Protein AF-A0A7R8VWZ3-F1 (afdb_monomer_lite)

Organism: Timema douglasi (NCBI:txid61478)

Sequence (283 aa):
MNSDDVIYSEVDISKRVPGRPTSTPFAMENLVPLCPNGKTTSCPKLDNIKSIPYLIPKDPKPFYNNLFDDQKIIDDVDGYDGALQLSIFLQKSTGNFEIMLDGISLVLMGRIVLSENTKTEFNKSVAVSYENTHDLTSNEVYNEMENRGYQYQDHFRGILNAQVGDQGCISTIKWRNNWCSFIDSLIQVVLLIEGESSQDIYLPVEIQQVVIHPSLHAEPQDYKVVYQKVTGIIRGGGVEMLGLKTSHVDIFKNNEACVKLESFKFVSHSNPRLQVKIRLKFS

Structure (mmCIF, N/CA/C/O backbone):
data_AF-A0A7R8VWZ3-F1
#
_entry.id   AF-A0A7R8VWZ3-F1
#
loop_
_atom_site.group_PDB
_atom_site.id
_atom_site.type_symbol
_atom_site.label_atom_id
_atom_site.label_alt_id
_atom_site.label_comp_id
_atom_site.label_asym_id
_atom_site.label_entity_id
_atom_site.label_seq_id
_atom_site.pdbx_PDB_ins_code
_atom_site.Cartn_x
_atom_site.Cartn_y
_atom_site.Cartn_z
_atom_site.occupancy
_atom_site.B_iso_or_equiv
_atom_site.auth_seq_id
_atom_site.auth_comp_id
_atom_site.auth_asym_id
_atom_site.auth_atom_id
_atom_site.pdbx_PDB_model_num
ATOM 1 N N . MET A 1 1 ? 14.066 -59.733 8.080 1.00 40.91 1 MET A N 1
ATOM 2 C CA . MET A 1 1 ? 14.135 -58.670 7.058 1.00 40.91 1 MET A CA 1
ATOM 3 C C . MET A 1 1 ? 12.898 -58.842 6.199 1.00 40.91 1 MET A C 1
ATOM 5 O O . MET A 1 1 ? 12.908 -59.688 5.318 1.00 40.91 1 MET A O 1
ATOM 9 N N . ASN A 1 2 ? 11.808 -58.171 6.580 1.00 36.06 2 ASN A N 1
ATOM 10 C CA . ASN A 1 2 ? 10.537 -58.192 5.856 1.00 36.06 2 ASN A CA 1
ATOM 11 C C . ASN A 1 2 ? 10.588 -57.109 4.781 1.00 36.06 2 ASN A C 1
ATOM 13 O O . ASN A 1 2 ? 10.825 -55.946 5.102 1.00 36.06 2 ASN A O 1
ATOM 17 N N . SER A 1 3 ? 10.419 -57.515 3.529 1.00 41.72 3 SER A N 1
ATOM 18 C CA . SER A 1 3 ? 10.141 -56.643 2.395 1.00 41.72 3 SER A CA 1
ATOM 19 C C . SER A 1 3 ? 8.625 -56.509 2.279 1.00 41.72 3 SER A C 1
ATOM 21 O O . SER A 1 3 ? 7.956 -57.466 1.893 1.00 41.72 3 SER A O 1
ATOM 23 N N . ASP A 1 4 ? 8.091 -55.357 2.675 1.00 41.91 4 ASP A N 1
ATOM 24 C CA . ASP A 1 4 ? 6.678 -55.033 2.498 1.00 41.91 4 ASP A CA 1
ATOM 25 C C . ASP A 1 4 ? 6.428 -54.679 1.023 1.00 41.91 4 ASP A C 1
ATOM 27 O O . ASP A 1 4 ? 6.834 -53.617 0.546 1.00 41.91 4 ASP A O 1
ATOM 31 N N . ASP A 1 5 ? 5.776 -55.590 0.297 1.00 41.69 5 ASP A N 1
ATOM 32 C CA . ASP A 1 5 ? 5.247 -55.346 -1.045 1.00 41.69 5 ASP A CA 1
ATOM 33 C C . ASP A 1 5 ? 4.045 -54.393 -0.949 1.00 41.69 5 ASP A C 1
ATOM 35 O O . ASP A 1 5 ? 2.952 -54.761 -0.511 1.00 41.69 5 ASP A O 1
ATOM 39 N N . VAL A 1 6 ? 4.245 -53.138 -1.354 1.00 41.06 6 VAL A N 1
ATOM 40 C CA . VAL A 1 6 ? 3.171 -52.144 -1.458 1.00 41.06 6 VAL A CA 1
ATOM 41 C C . VAL A 1 6 ? 2.404 -52.378 -2.761 1.00 41.06 6 VAL A C 1
ATOM 43 O O . VAL A 1 6 ? 2.921 -52.162 -3.856 1.00 41.06 6 VAL A O 1
ATOM 46 N N . ILE A 1 7 ? 1.150 -52.817 -2.639 1.00 39.38 7 ILE A N 1
ATOM 47 C CA . ILE A 1 7 ? 0.199 -52.941 -3.749 1.00 39.38 7 ILE A CA 1
ATOM 48 C C . ILE A 1 7 ? -0.290 -51.536 -4.121 1.00 39.38 7 ILE A C 1
ATOM 50 O O . ILE A 1 7 ? -0.956 -50.878 -3.322 1.00 39.38 7 ILE A O 1
ATOM 54 N N . TYR A 1 8 ? 0.007 -51.084 -5.338 1.00 35.50 8 TYR A N 1
ATOM 55 C CA . TYR A 1 8 ? -0.588 -49.872 -5.903 1.00 35.50 8 TYR A CA 1
ATOM 56 C C . TYR A 1 8 ? -1.893 -50.215 -6.629 1.00 35.50 8 TYR A C 1
ATOM 58 O O . TYR A 1 8 ? -1.940 -51.160 -7.416 1.00 35.50 8 TYR A O 1
ATOM 66 N N . SER A 1 9 ? -2.948 -49.433 -6.391 1.00 37.16 9 SER A N 1
ATOM 67 C CA . SER A 1 9 ? -4.144 -49.417 -7.235 1.00 37.16 9 SER A CA 1
ATOM 68 C C . SER A 1 9 ? -4.018 -48.300 -8.269 1.00 37.16 9 SER A C 1
ATOM 70 O O . SER A 1 9 ? -3.987 -47.116 -7.936 1.00 37.16 9 SER A O 1
ATOM 72 N N . GLU A 1 10 ? -3.939 -48.679 -9.541 1.00 39.16 10 GLU A N 1
ATOM 73 C CA . GLU A 1 10 ? -4.022 -47.746 -10.663 1.00 39.16 10 GLU A CA 1
ATOM 74 C C . GLU A 1 10 ? -5.462 -47.224 -10.764 1.00 39.16 10 GLU A C 1
ATOM 76 O O . GLU A 1 10 ? -6.406 -47.993 -10.959 1.00 39.16 10 GLU A O 1
ATOM 81 N N . VAL A 1 11 ? -5.651 -45.916 -10.575 1.00 35.94 11 VAL A N 1
ATOM 82 C CA . VAL A 1 11 ? -6.950 -45.259 -10.761 1.00 35.94 11 VAL A CA 1
ATOM 83 C C . VAL A 1 11 ? -6.948 -44.594 -12.127 1.00 35.94 11 VAL A C 1
ATOM 85 O O . VAL A 1 11 ? -6.319 -43.557 -12.327 1.00 35.94 11 VAL A O 1
ATOM 88 N N . ASP A 1 12 ? -7.670 -45.200 -13.063 1.00 37.69 12 ASP A N 1
ATOM 89 C CA . ASP A 1 12 ? -7.852 -44.679 -14.413 1.00 37.69 12 ASP A CA 1
ATOM 90 C C . ASP A 1 12 ? -8.885 -43.536 -14.393 1.00 37.69 12 ASP A C 1
ATOM 92 O O . ASP A 1 12 ? -10.099 -43.748 -14.295 1.00 37.69 12 ASP A O 1
ATOM 96 N N . ILE A 1 13 ? -8.406 -42.289 -14.408 1.00 38.66 13 ILE A N 1
ATOM 97 C CA . ILE A 1 13 ? -9.263 -41.098 -14.411 1.00 38.66 13 ILE A CA 1
ATOM 98 C C . ILE A 1 13 ? -9.620 -40.762 -15.860 1.00 38.66 13 ILE A C 1
ATOM 100 O O . ILE A 1 13 ? -9.052 -39.865 -16.484 1.00 38.66 13 ILE A O 1
ATOM 104 N N . SER A 1 14 ? -10.606 -41.470 -16.402 1.00 47.56 14 SER A N 1
ATOM 105 C CA . SER A 1 14 ? -11.256 -41.050 -17.644 1.00 47.56 14 SER A CA 1
ATOM 106 C C . SER A 1 14 ? -12.209 -39.867 -17.401 1.00 47.56 14 SER A C 1
ATOM 108 O O . SER A 1 14 ? -12.781 -39.690 -16.320 1.00 47.56 14 SER A O 1
ATOM 110 N N . LYS A 1 15 ? -12.360 -39.007 -18.422 1.00 40.09 15 LYS A N 1
ATOM 111 C CA . LYS A 1 15 ? -13.219 -37.810 -18.392 1.00 40.09 15 LYS A CA 1
ATOM 112 C C . LYS A 1 15 ? -14.649 -38.179 -17.979 1.00 40.09 15 LYS A C 1
ATOM 114 O O . LYS A 1 15 ? -15.307 -38.976 -18.645 1.00 40.09 15 LYS A O 1
ATOM 119 N N . ARG A 1 16 ? -15.144 -37.547 -16.908 1.00 39.75 16 ARG A N 1
ATOM 120 C CA . ARG A 1 16 ? -16.527 -37.695 -16.436 1.00 39.75 16 ARG A CA 1
ATOM 121 C C . ARG A 1 16 ? -17.515 -37.318 -17.543 1.00 39.75 16 ARG A C 1
ATOM 123 O O . ARG A 1 16 ? -17.580 -36.167 -17.966 1.00 39.75 16 ARG A O 1
ATOM 130 N N . VAL A 1 17 ? -18.317 -38.293 -17.953 1.00 49.25 17 VAL A N 1
ATOM 131 C CA . VAL A 1 17 ? -19.596 -38.078 -18.637 1.00 49.25 17 VAL A CA 1
ATOM 132 C C . VAL A 1 17 ? -20.556 -37.424 -17.629 1.00 49.25 17 VAL A C 1
ATOM 134 O O . VAL A 1 17 ? -20.553 -37.831 -16.462 1.00 49.25 17 VAL A O 1
ATOM 137 N N . PRO A 1 18 ? -21.358 -36.412 -18.013 1.00 39.72 18 PRO A N 1
ATOM 138 C CA . PRO A 1 18 ? -22.278 -35.750 -17.092 1.00 39.72 18 PRO A CA 1
ATOM 139 C C . PRO A 1 18 ? -23.304 -36.753 -16.546 1.00 39.72 18 PRO A C 1
ATOM 141 O O . PRO A 1 18 ? -24.140 -37.286 -17.275 1.00 39.72 18 PRO A O 1
ATOM 144 N N . GLY A 1 19 ? -23.202 -37.033 -15.247 1.00 39.41 19 GLY A N 1
ATOM 145 C CA . GLY A 1 19 ? -24.120 -37.898 -14.519 1.00 39.41 19 GLY A CA 1
ATOM 146 C C . GLY A 1 19 ? -25.461 -37.214 -14.262 1.00 39.41 19 GLY A C 1
ATOM 147 O O . GLY A 1 19 ? -25.532 -36.025 -13.959 1.00 39.41 19 GLY A O 1
ATOM 148 N N . ARG A 1 20 ? -26.532 -37.999 -14.380 1.00 42.41 20 ARG A N 1
ATOM 149 C CA . ARG A 1 20 ? -27.922 -37.636 -14.076 1.00 42.41 20 ARG A CA 1
ATOM 150 C C . ARG A 1 20 ? -28.044 -37.137 -12.623 1.00 42.41 20 ARG A C 1
ATOM 152 O O . ARG A 1 20 ? -27.477 -37.780 -11.741 1.00 42.41 20 ARG A O 1
ATOM 159 N N . PRO A 1 21 ? -28.794 -36.057 -12.336 1.00 42.09 21 PRO A N 1
ATOM 160 C CA . PRO A 1 21 ? -28.915 -35.546 -10.975 1.00 42.09 21 PRO A CA 1
ATOM 161 C C . PRO A 1 21 ? -29.692 -36.542 -10.104 1.00 42.09 21 PRO A C 1
ATOM 163 O O . PRO A 1 21 ? -30.881 -36.778 -10.319 1.00 42.09 21 PRO A O 1
ATOM 166 N N . THR A 1 22 ? -29.020 -37.146 -9.124 1.00 41.78 22 THR A N 1
ATOM 167 C CA . THR A 1 22 ? -29.649 -37.945 -8.066 1.00 41.78 22 THR A CA 1
ATOM 168 C C . THR A 1 22 ? -30.020 -37.041 -6.895 1.00 41.78 22 THR A C 1
ATOM 170 O O . THR A 1 22 ? -29.155 -36.469 -6.236 1.00 41.78 22 THR A O 1
ATOM 173 N N . SER A 1 23 ? -31.321 -36.916 -6.634 1.00 48.09 23 SER A N 1
ATOM 174 C CA . SER A 1 23 ? -31.918 -36.138 -5.547 1.00 48.09 23 SER A CA 1
ATOM 175 C C . SER A 1 23 ? -31.879 -36.886 -4.208 1.00 48.09 23 SER A C 1
ATOM 177 O O . SER A 1 23 ? -32.921 -37.211 -3.639 1.00 48.09 23 SER A O 1
ATOM 179 N N . THR A 1 24 ? -30.690 -37.189 -3.699 1.00 45.56 24 THR A N 1
ATOM 180 C CA . THR A 1 24 ? -30.532 -37.686 -2.324 1.00 45.56 24 THR A CA 1
ATOM 181 C C . THR A 1 24 ? -29.927 -36.583 -1.459 1.00 45.56 24 THR A C 1
ATOM 183 O O . THR A 1 24 ? -28.815 -36.144 -1.763 1.00 45.56 24 THR A O 1
ATOM 186 N N . PRO A 1 25 ? -30.628 -36.106 -0.411 1.00 45.16 25 PRO A N 1
ATOM 187 C CA . PRO A 1 25 ? -30.093 -35.111 0.509 1.00 45.16 25 PRO A CA 1
ATOM 188 C C . PRO A 1 25 ? -28.800 -35.624 1.139 1.00 45.16 25 PRO A C 1
ATOM 190 O O . PRO A 1 25 ? -28.742 -36.753 1.626 1.00 45.16 25 PRO A O 1
ATOM 193 N N . PHE A 1 26 ? -27.762 -34.795 1.121 1.00 44.47 26 PHE A N 1
ATOM 194 C CA . PHE A 1 26 ? -26.504 -35.081 1.796 1.00 44.47 26 PHE A CA 1
ATOM 195 C C . PHE A 1 26 ? -26.767 -35.128 3.308 1.00 44.47 26 PHE A C 1
ATOM 197 O O . PHE A 1 26 ? -27.100 -34.109 3.917 1.00 44.47 26 PHE A O 1
ATOM 204 N N . ALA A 1 27 ? -26.687 -36.316 3.905 1.00 47.00 27 ALA A N 1
ATOM 205 C CA . ALA A 1 27 ? -26.934 -36.506 5.327 1.00 47.00 27 ALA A CA 1
ATOM 206 C C . ALA A 1 27 ? -25.765 -35.903 6.128 1.00 47.00 27 ALA A C 1
ATOM 208 O O . ALA A 1 27 ? -24.665 -36.455 6.183 1.00 47.00 27 ALA A O 1
ATOM 209 N N . MET A 1 28 ? -26.011 -34.734 6.724 1.00 46.25 28 MET A N 1
ATOM 210 C CA . MET A 1 28 ? -25.056 -33.931 7.508 1.00 46.25 28 MET A CA 1
ATOM 211 C C . MET A 1 28 ? -24.527 -34.664 8.759 1.00 46.25 28 MET A C 1
ATOM 213 O O . MET A 1 28 ? -23.531 -34.267 9.353 1.00 46.25 28 MET A O 1
ATOM 217 N N . GLU A 1 29 ? -25.181 -35.763 9.126 1.00 50.69 29 GLU A N 1
ATOM 218 C CA . GLU A 1 29 ? -24.950 -36.604 10.306 1.00 50.69 29 GLU A CA 1
ATOM 219 C C . GLU A 1 29 ? -23.658 -37.441 10.227 1.00 50.69 29 GLU A C 1
ATOM 221 O O . GLU A 1 29 ? -23.220 -37.983 11.236 1.00 50.69 29 GLU A O 1
ATOM 226 N N . ASN A 1 30 ? -22.992 -37.475 9.065 1.00 47.34 30 ASN A N 1
ATOM 227 C CA . ASN A 1 30 ? -21.694 -38.139 8.880 1.00 47.34 30 ASN A CA 1
ATOM 228 C C . ASN A 1 30 ? -20.483 -37.189 8.949 1.00 47.34 30 ASN A C 1
ATOM 230 O O . ASN A 1 30 ? -19.348 -37.626 8.754 1.00 47.34 30 ASN A O 1
ATOM 234 N N . LEU A 1 31 ? -20.691 -35.891 9.201 1.00 45.12 31 LEU A N 1
ATOM 235 C CA . LEU A 1 31 ? -19.594 -34.936 9.352 1.00 45.12 31 LEU A CA 1
ATOM 236 C C . LEU A 1 31 ? -19.146 -34.883 10.814 1.00 45.12 31 LEU A C 1
ATOM 238 O O . LEU A 1 31 ? -19.816 -34.308 11.669 1.00 45.12 31 LEU A O 1
ATOM 242 N N . VAL A 1 32 ? -17.979 -35.463 11.096 1.00 47.81 32 VAL A N 1
ATOM 243 C CA . VAL A 1 32 ? -17.302 -35.294 12.386 1.00 47.81 32 VAL A CA 1
ATOM 244 C C . VAL A 1 32 ? -16.807 -33.840 12.489 1.00 47.81 32 VAL A C 1
ATOM 246 O O . VAL A 1 32 ? -16.065 -33.395 11.610 1.00 47.81 32 VAL A O 1
ATOM 249 N N . PRO A 1 33 ? -17.178 -33.075 13.533 1.00 48.97 33 PRO A N 1
ATOM 250 C CA . PRO A 1 33 ? -16.656 -31.728 13.743 1.00 48.97 33 PRO A CA 1
ATOM 251 C C . PRO A 1 33 ? -15.136 -31.760 13.946 1.00 48.97 33 PRO A C 1
ATOM 253 O O . PRO A 1 33 ? -14.636 -32.510 14.782 1.00 48.97 33 PRO A O 1
ATOM 256 N N . LEU A 1 34 ? -14.399 -30.894 13.243 1.00 45.19 34 LEU A N 1
ATOM 257 C CA . LEU A 1 34 ? -12.932 -30.791 13.342 1.00 45.19 34 LEU A CA 1
ATOM 258 C C . LEU A 1 34 ? -12.423 -30.346 14.732 1.00 45.19 34 LEU A C 1
ATOM 260 O O . LEU A 1 34 ? -11.225 -30.416 14.993 1.00 45.19 34 LEU A O 1
ATOM 264 N N . CYS A 1 35 ? -13.309 -29.922 15.639 1.00 48.06 35 CYS A N 1
ATOM 265 C CA . CYS A 1 35 ? -12.947 -29.416 16.963 1.00 48.06 35 CYS A CA 1
ATOM 266 C C . CYS A 1 35 ? -13.884 -29.981 18.050 1.00 48.06 35 CYS A C 1
ATOM 268 O O . CYS A 1 35 ? -14.950 -29.407 18.274 1.00 48.06 35 CYS A O 1
ATOM 270 N N . PRO A 1 36 ? -13.498 -31.048 18.776 1.00 43.00 36 PRO A N 1
ATOM 271 C CA . PRO A 1 36 ? -14.361 -31.663 19.792 1.00 43.00 36 PRO A CA 1
ATOM 272 C C . PRO A 1 36 ? -14.629 -30.772 21.019 1.00 43.00 36 PRO A C 1
ATOM 274 O O . PRO A 1 36 ? -15.658 -30.928 21.665 1.00 43.00 36 PRO A O 1
ATOM 277 N N . ASN A 1 37 ? -13.732 -29.824 21.333 1.00 51.69 37 ASN A N 1
ATOM 278 C CA . ASN A 1 37 ? -13.738 -29.065 22.599 1.00 51.69 37 ASN A CA 1
ATOM 279 C C . ASN A 1 37 ? -13.686 -27.527 22.424 1.00 51.69 37 ASN A C 1
ATOM 281 O O . ASN A 1 37 ? -13.157 -26.813 23.278 1.00 51.69 37 ASN A O 1
ATOM 285 N N . GLY A 1 38 ? -14.197 -26.985 21.316 1.00 46.16 38 GLY A N 1
ATOM 286 C CA . GLY A 1 38 ? -14.239 -25.533 21.097 1.00 46.16 38 GLY A CA 1
ATOM 287 C C . GLY A 1 38 ? -15.292 -24.843 21.973 1.00 46.16 38 GLY A C 1
ATOM 288 O O . GLY A 1 38 ? -16.444 -25.267 22.003 1.00 46.16 38 GLY A O 1
ATOM 289 N N . LYS A 1 39 ? -14.918 -23.763 22.677 1.00 48.78 39 LYS A N 1
ATOM 290 C CA . LYS A 1 39 ? -15.874 -22.896 23.392 1.00 48.78 39 LYS A CA 1
ATOM 291 C C . LYS A 1 39 ? -16.970 -22.431 22.425 1.00 48.78 39 LYS A C 1
ATOM 293 O O . LYS A 1 39 ? -16.659 -22.013 21.313 1.00 48.78 39 LYS A O 1
ATOM 298 N N . THR A 1 40 ? -18.226 -22.456 22.866 1.00 46.28 40 THR A N 1
ATOM 299 C CA . THR A 1 40 ? -19.376 -21.937 22.113 1.00 46.28 40 THR A CA 1
ATOM 300 C C . THR A 1 40 ? -19.143 -20.476 21.737 1.00 46.28 40 THR A C 1
ATOM 302 O O . THR A 1 40 ? -19.162 -19.595 22.597 1.00 46.28 40 THR A O 1
ATOM 305 N N . THR A 1 41 ? -18.902 -20.219 20.455 1.00 50.22 41 THR A N 1
ATOM 306 C CA . THR A 1 41 ? -18.867 -18.873 19.882 1.00 50.22 41 THR A CA 1
ATOM 307 C C . THR A 1 41 ? -20.283 -18.309 19.857 1.00 50.22 41 THR A C 1
ATOM 309 O O . THR A 1 41 ? -21.215 -19.007 19.455 1.00 50.22 41 THR A O 1
ATOM 312 N N . SER A 1 42 ? -20.461 -17.061 20.293 1.00 49.19 42 SER A N 1
ATOM 313 C CA . SER A 1 42 ? -21.750 -16.372 20.225 1.00 49.19 42 SER A CA 1
ATOM 314 C C . SER A 1 42 ? -22.229 -16.244 18.776 1.00 49.19 42 SER A C 1
ATOM 316 O O . SER A 1 42 ? -21.437 -16.031 17.857 1.00 49.19 42 SER A O 1
ATOM 318 N N . CYS A 1 43 ? -23.539 -16.381 18.567 1.00 53.06 43 CYS A N 1
ATOM 319 C CA . CYS A 1 43 ? -24.133 -16.238 17.244 1.00 53.06 43 CYS A CA 1
ATOM 320 C C . CYS A 1 43 ? -23.952 -14.800 16.715 1.00 53.06 43 CYS A C 1
ATOM 322 O O . CYS A 1 43 ? -24.130 -13.842 17.478 1.00 53.06 43 CYS A O 1
ATOM 324 N N . PRO A 1 44 ? -23.659 -14.619 15.417 1.00 48.03 44 PRO A N 1
ATOM 325 C CA . PRO A 1 44 ? -23.622 -13.298 14.801 1.00 48.03 44 PRO A CA 1
ATOM 326 C C . PRO A 1 44 ? -25.019 -12.665 14.820 1.00 48.03 44 PRO A C 1
ATOM 328 O O . PRO A 1 44 ? -25.989 -13.292 14.404 1.00 48.03 44 PRO A O 1
ATOM 331 N N . LYS A 1 45 ? -25.123 -11.405 15.257 1.00 59.97 45 LYS A N 1
ATOM 332 C CA . LYS A 1 45 ? -26.386 -10.640 15.368 1.00 59.97 45 LYS A CA 1
ATOM 333 C C . LYS A 1 45 ? -26.870 -10.017 14.044 1.00 59.97 45 LYS A C 1
ATOM 335 O O . LYS A 1 45 ? -27.619 -9.045 14.065 1.00 59.97 45 LYS A O 1
ATOM 340 N N . LEU A 1 46 ? -26.388 -10.489 12.896 1.00 55.19 46 LEU A N 1
ATOM 341 C CA . LEU A 1 46 ? -26.618 -9.840 11.601 1.00 55.19 46 LEU A CA 1
ATOM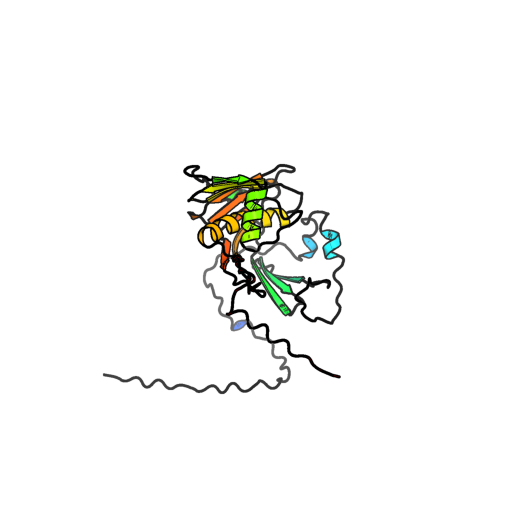 342 C C . LEU A 1 46 ? -27.380 -10.765 10.656 1.00 55.19 46 LEU A C 1
ATOM 344 O O . LEU A 1 46 ? -26.844 -11.762 10.182 1.00 55.19 46 LEU A O 1
ATOM 348 N N . ASP A 1 47 ? -28.615 -10.390 10.327 1.00 58.22 47 ASP A N 1
ATOM 349 C CA . ASP A 1 47 ? -29.491 -11.190 9.468 1.00 58.22 47 ASP A CA 1
ATOM 350 C C . ASP A 1 47 ? -29.193 -11.011 7.971 1.00 58.22 47 ASP A C 1
ATOM 352 O O . ASP A 1 47 ? -29.504 -11.900 7.179 1.00 58.22 47 ASP A O 1
ATOM 356 N N . ASN A 1 48 ? -28.545 -9.917 7.532 1.00 53.91 48 ASN A N 1
ATOM 357 C CA . ASN A 1 48 ? -28.222 -9.651 6.117 1.00 53.91 48 ASN A CA 1
ATOM 358 C C . ASN A 1 48 ? -27.055 -8.650 5.948 1.00 53.91 48 ASN A C 1
ATOM 360 O O . ASN A 1 48 ? -26.965 -7.686 6.689 1.00 53.91 48 ASN A O 1
ATOM 364 N N . ILE A 1 49 ? -26.198 -8.796 4.929 1.00 54.47 49 ILE A N 1
ATOM 365 C CA . ILE A 1 49 ? -25.221 -7.747 4.553 1.00 54.47 49 ILE A CA 1
ATOM 366 C C . ILE A 1 49 ? -25.932 -6.432 4.198 1.00 54.47 49 ILE A C 1
ATOM 368 O O . ILE A 1 49 ? -25.440 -5.352 4.513 1.00 54.47 49 ILE A O 1
ATOM 372 N N . LYS A 1 50 ? -27.146 -6.508 3.634 1.00 56.28 50 LYS A N 1
ATOM 373 C CA . LYS A 1 50 ? -28.004 -5.342 3.366 1.00 56.28 50 LYS A CA 1
ATOM 374 C C . LYS A 1 50 ? -28.476 -4.610 4.625 1.00 56.28 50 LYS A C 1
ATOM 376 O O . LYS A 1 50 ? -29.058 -3.540 4.486 1.00 56.28 50 LYS A O 1
ATOM 381 N N . SER A 1 51 ? -28.240 -5.139 5.829 1.00 57.84 51 SER A N 1
ATOM 382 C CA . SER A 1 51 ? -28.467 -4.396 7.070 1.00 57.84 51 SER A CA 1
ATOM 383 C C . SER A 1 51 ? -27.243 -3.600 7.518 1.00 57.84 51 SER A C 1
ATOM 385 O O . SER A 1 51 ? -27.401 -2.776 8.392 1.00 57.84 51 SER A O 1
ATOM 387 N N . ILE A 1 52 ? -26.065 -3.743 6.898 1.00 60.88 52 ILE A N 1
ATOM 388 C CA . ILE A 1 52 ? -24.847 -2.945 7.159 1.00 60.88 52 ILE A CA 1
ATOM 389 C C . ILE A 1 52 ? -24.671 -1.656 6.297 1.00 60.88 52 ILE A C 1
ATOM 391 O O . ILE A 1 52 ? -23.776 -0.873 6.603 1.00 60.88 52 ILE A O 1
ATOM 395 N N . PRO A 1 53 ? -25.492 -1.290 5.283 1.00 55.62 53 PRO A N 1
ATOM 396 C CA . PRO A 1 53 ? -25.233 -0.126 4.423 1.00 55.62 53 PRO A CA 1
ATOM 397 C C . PRO A 1 53 ? -25.435 1.237 5.107 1.00 55.62 53 PRO A C 1
ATOM 399 O O . PRO A 1 53 ? -25.225 2.274 4.475 1.00 55.62 53 PRO A O 1
ATOM 402 N N . TYR A 1 54 ? -25.842 1.266 6.381 1.00 58.22 54 TYR A N 1
ATOM 403 C CA . TYR A 1 54 ? -25.766 2.464 7.226 1.00 58.22 54 TYR A CA 1
ATOM 404 C C . TYR A 1 54 ? -24.360 2.690 7.814 1.00 58.22 54 TYR A C 1
ATOM 406 O O . TYR A 1 54 ? -24.052 3.809 8.212 1.00 58.22 54 TYR A O 1
ATOM 414 N N . LEU A 1 55 ? -23.524 1.644 7.868 1.00 55.66 55 LEU A N 1
ATOM 415 C CA . LEU A 1 55 ? -22.117 1.688 8.291 1.00 55.66 55 LEU A CA 1
ATOM 416 C C . LEU A 1 55 ? -21.182 2.059 7.136 1.00 55.66 55 LEU A C 1
ATOM 418 O O . LEU A 1 55 ? -20.064 2.510 7.364 1.00 55.66 55 LEU A O 1
ATOM 422 N N . ILE A 1 56 ? -21.648 1.876 5.899 1.00 51.62 56 ILE A N 1
ATOM 423 C CA . ILE A 1 56 ? -20.973 2.361 4.701 1.00 51.62 56 ILE A CA 1
ATOM 424 C C . ILE A 1 56 ? -21.186 3.888 4.640 1.00 51.62 56 ILE A C 1
ATOM 426 O O . ILE A 1 56 ? -22.342 4.329 4.703 1.00 51.62 56 ILE A O 1
ATOM 430 N N . PRO A 1 57 ? -20.117 4.705 4.516 1.00 54.09 57 PRO A N 1
ATOM 431 C CA . PRO A 1 57 ? -20.222 6.149 4.291 1.00 54.09 57 PRO A CA 1
ATOM 432 C C . PRO A 1 57 ? -21.159 6.478 3.115 1.00 54.09 57 PRO A C 1
ATOM 434 O O . PRO A 1 57 ? -21.510 5.608 2.323 1.00 54.09 57 PRO A O 1
ATOM 437 N N . LYS A 1 58 ? -21.633 7.721 2.976 1.00 53.44 58 LYS A N 1
ATOM 438 C CA . LYS A 1 58 ? -22.599 8.054 1.906 1.00 53.44 58 LYS A CA 1
ATOM 439 C C . LYS A 1 58 ? -22.019 7.900 0.487 1.00 53.44 58 LYS A C 1
ATOM 441 O O . LYS A 1 58 ? -22.793 7.664 -0.438 1.00 53.44 58 LYS A O 1
ATOM 446 N N . ASP A 1 59 ? -20.698 7.954 0.340 1.00 55.50 59 ASP A N 1
ATOM 447 C CA . ASP A 1 59 ? -20.025 8.171 -0.945 1.00 55.50 59 ASP A CA 1
ATOM 448 C C . ASP A 1 59 ? -19.880 6.957 -1.886 1.00 55.50 59 ASP A C 1
ATOM 450 O O . ASP A 1 59 ? -19.978 7.169 -3.091 1.00 55.50 59 ASP A O 1
ATOM 454 N N . PRO A 1 60 ? -19.748 5.684 -1.451 1.00 52.25 60 PRO A N 1
ATOM 455 C CA . PRO A 1 60 ? -19.707 4.558 -2.385 1.00 52.25 60 PRO A CA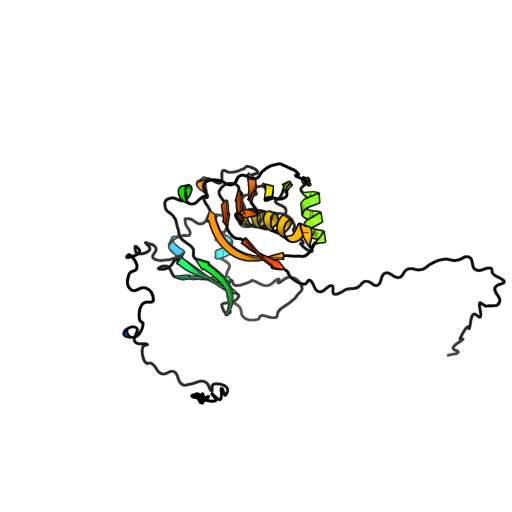 1
ATOM 456 C C . PRO A 1 60 ? -21.099 3.990 -2.716 1.00 52.25 60 PRO A C 1
ATOM 458 O O . PRO A 1 60 ? -21.201 3.018 -3.455 1.00 52.25 60 PRO A O 1
ATOM 461 N N . LYS A 1 61 ? -22.205 4.565 -2.220 1.00 53.34 61 LYS A N 1
ATOM 462 C CA . LYS A 1 61 ? -23.565 4.083 -2.555 1.00 53.34 61 LYS A CA 1
ATOM 463 C C . LYS A 1 61 ? -23.894 4.083 -4.062 1.00 53.34 61 LYS A C 1
ATOM 465 O O . LYS A 1 61 ? -24.558 3.143 -4.489 1.00 53.34 61 LYS A O 1
ATOM 470 N N . PRO A 1 62 ? -23.435 5.052 -4.880 1.00 53.69 62 PRO A N 1
ATOM 471 C CA . PRO A 1 62 ? -23.642 5.027 -6.330 1.00 53.69 62 PRO A CA 1
ATOM 472 C C . PRO A 1 62 ? -22.921 3.866 -7.028 1.00 53.69 62 PRO A C 1
ATOM 474 O O . PRO A 1 62 ? -23.456 3.325 -7.989 1.00 53.69 62 PRO A O 1
ATOM 477 N N . PHE A 1 63 ? -21.754 3.444 -6.521 1.00 53.50 63 PHE A N 1
ATOM 478 C CA . PHE A 1 63 ? -20.992 2.308 -7.057 1.00 53.50 63 PHE A CA 1
ATOM 479 C C . PHE A 1 63 ? -21.803 1.006 -6.980 1.00 53.50 63 PHE A C 1
ATOM 481 O O . PHE A 1 63 ? -21.900 0.271 -7.957 1.00 53.50 63 PHE A O 1
ATOM 488 N N . TYR A 1 64 ? -22.480 0.764 -5.854 1.00 48.62 64 TYR A N 1
ATOM 489 C CA . TYR A 1 64 ? -23.294 -0.442 -5.663 1.00 48.62 64 TYR A CA 1
ATOM 490 C C . TYR A 1 64 ? -24.621 -0.444 -6.440 1.00 48.62 64 TYR A C 1
ATOM 492 O O . TYR A 1 64 ? -25.227 -1.501 -6.595 1.00 48.62 64 TYR A O 1
ATOM 500 N N . ASN A 1 65 ? -25.089 0.712 -6.920 1.00 48.19 65 ASN A N 1
ATOM 501 C CA . ASN A 1 65 ? -26.373 0.829 -7.620 1.00 48.19 65 ASN A CA 1
ATOM 502 C C . ASN A 1 65 ? -26.298 0.487 -9.119 1.00 48.19 65 ASN A C 1
ATOM 504 O O . ASN A 1 65 ? -27.346 0.324 -9.737 1.00 48.19 65 ASN A O 1
ATOM 508 N N . ASN A 1 66 ? -25.094 0.377 -9.694 1.00 44.91 66 ASN A N 1
ATOM 509 C CA . ASN A 1 66 ? -24.881 0.267 -11.144 1.00 44.91 66 ASN A CA 1
ATOM 510 C C . ASN A 1 66 ? -24.390 -1.115 -11.618 1.00 44.91 66 ASN A C 1
ATOM 512 O O . ASN A 1 66 ? -23.927 -1.239 -12.748 1.00 44.91 66 ASN A O 1
ATOM 516 N N . LEU A 1 67 ? -24.479 -2.159 -10.789 1.00 42.69 67 LEU A N 1
ATOM 517 C CA . LEU A 1 67 ? -24.169 -3.526 -11.219 1.00 42.69 67 LEU A CA 1
ATOM 518 C C . LEU A 1 67 ? -25.275 -4.054 -12.151 1.00 42.69 67 LEU A C 1
ATOM 520 O O . LEU A 1 67 ? -26.374 -4.365 -11.690 1.00 42.69 67 LEU A O 1
ATOM 524 N N . PHE A 1 68 ? -24.971 -4.169 -13.445 1.00 46.16 68 PHE A N 1
ATOM 525 C CA . PHE A 1 68 ? -25.788 -4.871 -14.441 1.00 46.16 68 PHE A CA 1
ATOM 526 C C . PHE A 1 68 ? -25.076 -6.138 -14.937 1.00 46.16 68 PHE A C 1
ATOM 528 O O . PHE A 1 68 ? -23.853 -6.226 -14.887 1.00 46.16 68 PHE A O 1
ATOM 535 N N . ASP A 1 69 ? -25.880 -7.103 -15.382 1.00 37.28 69 ASP A N 1
ATOM 536 C CA . ASP A 1 69 ? -25.508 -8.437 -15.865 1.00 37.28 69 ASP A CA 1
ATOM 537 C C . ASP A 1 69 ? -25.522 -8.411 -17.401 1.00 37.28 69 ASP A C 1
ATOM 539 O O . ASP A 1 69 ? -26.588 -8.200 -17.984 1.00 37.28 69 ASP A O 1
ATOM 543 N N . ASP A 1 70 ? -24.375 -8.556 -18.071 1.00 40.72 70 ASP A N 1
ATOM 544 C CA . ASP A 1 70 ? -24.378 -8.863 -19.505 1.00 40.72 70 ASP A CA 1
ATOM 545 C C . ASP A 1 70 ? -23.172 -9.710 -19.933 1.00 40.72 70 ASP A C 1
ATOM 547 O O . ASP A 1 70 ? -22.046 -9.558 -19.460 1.00 40.72 70 ASP A O 1
ATOM 551 N N . GLN A 1 71 ? -23.449 -10.644 -20.841 1.00 47.00 71 GLN A N 1
ATOM 552 C CA . GLN A 1 71 ? -22.595 -11.757 -21.229 1.00 47.00 71 GLN A CA 1
ATOM 553 C C . GLN A 1 71 ? -21.863 -11.459 -22.538 1.00 47.00 71 GLN A C 1
ATOM 555 O O . GLN A 1 71 ? -22.446 -11.580 -23.617 1.00 47.00 71 GLN A O 1
ATOM 560 N N . LYS A 1 72 ? -20.561 -11.163 -22.449 1.00 38.56 72 LYS A N 1
ATOM 561 C CA . LYS A 1 72 ? -19.517 -11.521 -23.435 1.00 38.56 72 LYS A CA 1
ATOM 562 C C . LYS A 1 72 ? -18.168 -10.977 -22.967 1.00 38.56 72 LYS A C 1
ATOM 564 O O . LYS A 1 72 ? -17.976 -9.769 -22.942 1.00 38.56 72 LYS A O 1
ATOM 569 N N . ILE A 1 73 ? -17.238 -11.872 -22.638 1.00 45.78 73 ILE A N 1
ATOM 570 C CA . ILE A 1 73 ? -15.892 -11.524 -22.164 1.00 45.78 73 ILE A CA 1
ATOM 571 C C . ILE A 1 73 ? -14.855 -12.069 -23.150 1.00 45.78 73 ILE A C 1
ATOM 573 O O . ILE A 1 73 ? -14.912 -13.238 -23.536 1.00 45.78 73 ILE A O 1
ATOM 577 N N . ILE A 1 74 ? -13.927 -11.200 -23.547 1.00 40.22 74 ILE A N 1
ATOM 578 C CA . ILE A 1 74 ? -12.650 -11.504 -24.198 1.00 40.22 74 ILE A CA 1
ATOM 579 C C . ILE A 1 74 ? -11.597 -10.716 -23.402 1.00 40.22 74 ILE A C 1
ATOM 581 O O . ILE A 1 74 ? -11.843 -9.555 -23.081 1.00 40.22 74 ILE A O 1
ATOM 585 N N . ASP A 1 75 ? -10.481 -11.362 -23.052 1.00 41.38 75 ASP A N 1
ATOM 586 C CA . ASP A 1 75 ? -9.325 -10.734 -22.392 1.00 41.38 75 ASP A CA 1
ATOM 587 C C . ASP A 1 75 ? -8.692 -9.673 -23.299 1.00 41.38 75 ASP A C 1
ATOM 589 O O . ASP A 1 75 ? -8.500 -9.939 -24.488 1.00 41.38 75 ASP A O 1
ATOM 593 N N . ASP A 1 76 ? -8.289 -8.529 -22.737 1.00 39.66 76 ASP A N 1
ATOM 594 C CA . ASP A 1 76 ? -7.375 -7.626 -23.434 1.00 39.66 76 ASP A CA 1
ATOM 595 C C . ASP A 1 76 ? -6.348 -6.973 -22.500 1.00 39.66 76 ASP A C 1
ATOM 597 O O . ASP A 1 76 ? -6.635 -6.584 -21.366 1.00 39.66 76 ASP A O 1
ATOM 601 N N . VAL A 1 77 ? -5.120 -6.898 -23.012 1.00 45.22 77 VAL A N 1
ATOM 602 C CA . VAL A 1 77 ? -3.902 -6.390 -22.358 1.00 45.22 77 VAL A CA 1
ATOM 603 C C . VAL A 1 77 ? -3.841 -4.853 -22.400 1.00 45.22 77 VAL A C 1
ATOM 605 O O . VAL A 1 77 ? -3.032 -4.246 -21.700 1.00 45.22 77 VAL A O 1
ATOM 608 N N . ASP A 1 78 ? -4.757 -4.212 -23.124 1.00 41.66 78 ASP A N 1
ATOM 609 C CA . ASP A 1 78 ? -4.957 -2.767 -23.150 1.00 41.66 78 ASP A CA 1
ATOM 610 C C . ASP A 1 78 ? -6.204 -2.405 -22.337 1.00 41.66 78 ASP A C 1
ATOM 612 O O . ASP A 1 78 ? -7.298 -2.370 -22.884 1.00 41.66 78 ASP A O 1
ATOM 616 N N . GLY A 1 79 ? -6.036 -2.163 -21.031 1.00 48.78 79 GLY A N 1
ATOM 617 C CA . GLY A 1 79 ? -7.018 -1.491 -20.168 1.00 48.78 79 GLY A CA 1
ATOM 618 C C . GLY A 1 79 ? -8.465 -1.968 -20.324 1.00 48.78 79 GLY A C 1
ATOM 619 O O . GLY A 1 79 ? -9.203 -1.476 -21.168 1.00 48.78 79 GLY A O 1
ATOM 620 N N . TYR A 1 80 ? -8.897 -2.877 -19.452 1.00 50.31 80 TYR A N 1
ATOM 621 C CA . TYR A 1 80 ? -10.285 -3.329 -19.390 1.00 50.31 80 TYR A CA 1
ATOM 622 C C . TYR A 1 80 ? -11.262 -2.138 -19.288 1.00 50.31 80 TYR A C 1
ATOM 624 O O . TYR A 1 80 ? -11.450 -1.561 -18.219 1.00 50.31 80 TYR A O 1
ATOM 632 N N . ASP A 1 81 ? -11.889 -1.788 -20.412 1.00 54.06 81 ASP A N 1
ATOM 633 C CA . ASP A 1 81 ? -12.902 -0.724 -20.533 1.00 54.06 81 ASP A CA 1
ATOM 634 C C . ASP A 1 81 ? -14.331 -1.272 -20.314 1.00 54.06 81 ASP A C 1
ATOM 636 O O . ASP A 1 81 ? -15.337 -0.589 -20.517 1.00 54.06 81 ASP A O 1
ATOM 640 N N . GLY A 1 82 ? -14.429 -2.545 -19.917 1.00 63.84 82 GLY A N 1
ATOM 641 C CA . GLY A 1 82 ? -15.674 -3.200 -19.542 1.00 63.84 82 GLY A CA 1
ATOM 642 C C . GLY A 1 82 ? -16.099 -2.884 -18.106 1.00 63.84 82 GLY A C 1
ATOM 643 O O . GLY A 1 82 ? -15.371 -2.287 -17.313 1.00 63.84 82 GLY A O 1
ATOM 644 N N . ALA A 1 83 ? -17.288 -3.347 -17.728 1.00 70.88 83 ALA A N 1
ATOM 645 C CA . ALA A 1 83 ? -17.716 -3.351 -16.333 1.00 70.88 83 ALA A CA 1
ATOM 646 C C . ALA A 1 83 ? -17.276 -4.658 -15.655 1.00 70.88 83 ALA A C 1
ATOM 648 O O . ALA A 1 83 ? -17.781 -5.720 -16.003 1.00 70.88 83 ALA A O 1
ATOM 649 N N . LEU A 1 84 ? -16.366 -4.585 -14.674 1.00 78.75 84 LEU A N 1
ATOM 650 C CA . LEU A 1 84 ? -15.950 -5.761 -13.900 1.00 78.75 84 LEU A CA 1
ATOM 651 C C . LEU A 1 84 ? -17.044 -6.108 -12.891 1.00 78.75 84 LEU A C 1
ATOM 653 O O . LEU A 1 84 ? -17.394 -5.277 -12.045 1.00 78.75 84 LEU A O 1
ATOM 657 N N . GLN A 1 85 ? -17.545 -7.343 -12.918 1.00 85.31 85 GLN A N 1
ATOM 658 C CA . GLN A 1 85 ? -18.499 -7.805 -11.919 1.00 85.31 85 GLN A CA 1
ATOM 659 C C . GLN A 1 85 ? -17.776 -8.517 -10.772 1.00 85.31 85 GLN A C 1
ATOM 661 O O . GLN A 1 85 ? -17.371 -9.672 -10.881 1.00 85.31 85 GLN A O 1
ATOM 666 N N . LEU A 1 86 ? -17.670 -7.849 -9.621 1.00 88.31 86 LEU A N 1
ATOM 667 C CA . LEU A 1 86 ? -17.170 -8.459 -8.387 1.00 88.31 86 LEU A CA 1
ATOM 668 C C . LEU A 1 86 ? -18.334 -8.902 -7.493 1.00 88.31 86 LEU A C 1
ATOM 670 O O . LEU A 1 86 ? -19.137 -8.087 -7.039 1.00 88.31 86 LEU A O 1
ATOM 674 N N . SER A 1 87 ? -18.405 -10.201 -7.208 1.00 91.50 87 SER A N 1
ATOM 675 C CA . SER A 1 87 ? -19.384 -10.800 -6.296 1.00 91.50 87 SER A CA 1
ATOM 676 C C . SER A 1 87 ? -18.737 -11.136 -4.957 1.00 91.50 87 SER A C 1
ATOM 678 O O . SER A 1 87 ? -17.698 -11.789 -4.924 1.00 91.50 87 SER A O 1
ATOM 680 N N . ILE A 1 88 ? -19.358 -10.721 -3.849 1.00 93.12 88 ILE A N 1
ATOM 681 C CA . ILE A 1 88 ? -18.852 -10.964 -2.490 1.00 93.12 88 ILE A CA 1
ATOM 682 C C . ILE A 1 88 ? -19.748 -11.979 -1.779 1.00 93.12 88 ILE A C 1
ATOM 684 O O . ILE A 1 88 ? -20.940 -11.736 -1.573 1.00 93.12 88 ILE A O 1
ATOM 688 N N . PHE A 1 89 ? -19.159 -13.084 -1.336 1.00 92.19 89 PHE A N 1
ATOM 689 C CA . PHE A 1 89 ? -19.807 -14.104 -0.520 1.00 92.19 89 PHE A CA 1
ATOM 690 C C . PHE A 1 89 ? -19.325 -13.966 0.921 1.00 92.19 89 PHE A C 1
ATOM 692 O O . PHE A 1 89 ? -18.126 -13.930 1.156 1.00 92.19 89 PHE A O 1
ATOM 699 N N . LEU A 1 90 ? -20.239 -13.881 1.894 1.00 94.56 90 LEU A N 1
ATOM 700 C CA . LEU A 1 90 ? -19.906 -13.785 3.321 1.00 94.56 90 LEU A CA 1
ATOM 701 C C . LEU A 1 90 ? -20.629 -14.872 4.111 1.00 94.56 90 LEU A C 1
ATOM 703 O O . LEU A 1 90 ? -21.859 -14.870 4.238 1.00 94.56 90 LEU A O 1
ATOM 707 N N . GLN A 1 91 ? -19.853 -15.750 4.731 1.00 94.25 91 GLN A N 1
ATOM 708 C CA . GLN A 1 91 ? -20.344 -16.715 5.696 1.00 94.25 91 GLN A CA 1
ATOM 709 C C . GLN A 1 91 ? -20.495 -16.041 7.062 1.00 94.25 91 GLN A C 1
ATOM 711 O O . GLN A 1 91 ? -19.551 -15.925 7.839 1.00 94.25 91 GLN A O 1
ATOM 716 N N . LYS A 1 92 ? -21.717 -15.616 7.386 1.00 89.25 92 LYS A N 1
ATOM 717 C CA . LYS A 1 92 ? -21.991 -14.818 8.592 1.00 89.25 92 LYS A CA 1
ATOM 718 C C . LYS A 1 92 ? -21.559 -15.481 9.900 1.00 89.25 92 LYS A C 1
ATOM 720 O O . LYS A 1 92 ? -21.142 -14.771 10.804 1.00 89.25 92 LYS A O 1
ATOM 725 N N . SER A 1 93 ? -21.659 -16.809 10.011 1.00 87.12 93 SER A N 1
ATOM 726 C CA . SER A 1 93 ? -21.308 -17.552 11.232 1.00 87.12 93 SER A CA 1
ATOM 727 C C . SER A 1 93 ? -19.817 -17.511 11.563 1.00 87.12 93 SER A C 1
ATOM 729 O O . SER A 1 93 ? -19.455 -17.444 12.733 1.00 87.12 93 SER A O 1
ATOM 731 N N . THR A 1 94 ? -18.955 -17.554 10.548 1.00 91.25 94 THR A N 1
ATOM 732 C CA . THR A 1 94 ? -17.496 -17.609 10.711 1.00 91.25 94 THR A CA 1
ATOM 733 C C . THR A 1 94 ? -16.837 -16.254 10.469 1.00 91.25 94 THR A C 1
ATOM 735 O O . THR A 1 94 ? -15.773 -15.987 11.031 1.00 91.25 94 THR A O 1
ATOM 738 N N . GLY A 1 95 ? -17.471 -15.395 9.667 1.00 91.12 95 GLY A N 1
ATOM 739 C CA . GLY A 1 95 ? -16.891 -14.170 9.124 1.00 91.12 95 GLY A CA 1
ATOM 740 C C . GLY A 1 95 ? -16.034 -14.409 7.879 1.00 91.12 95 GLY A C 1
ATOM 741 O O . GLY A 1 95 ? -15.409 -13.471 7.397 1.00 91.12 95 GLY A O 1
ATOM 742 N N . ASN A 1 96 ? -15.966 -15.640 7.362 1.00 96.25 96 ASN A N 1
ATOM 743 C CA . ASN A 1 96 ? -15.202 -15.930 6.150 1.00 96.25 96 ASN A CA 1
ATOM 744 C C . ASN A 1 96 ? -15.870 -15.275 4.943 1.00 96.25 96 ASN A C 1
ATOM 746 O O . ASN A 1 96 ? -17.099 -15.303 4.832 1.00 96.25 96 ASN A O 1
ATOM 750 N N . PHE A 1 97 ? -15.074 -14.712 4.045 1.00 95.12 97 PHE A N 1
ATOM 751 C CA . PHE A 1 97 ? -15.569 -14.108 2.822 1.00 95.12 97 PHE A CA 1
ATOM 752 C C . PHE A 1 97 ? -14.719 -14.476 1.610 1.00 95.12 97 PHE A C 1
ATOM 754 O O . PHE A 1 97 ? -13.528 -14.757 1.734 1.00 95.12 97 PHE A O 1
ATOM 761 N N . GLU A 1 98 ? -15.350 -14.432 0.443 1.00 94.69 98 GLU A N 1
ATOM 762 C CA . GLU A 1 98 ? -14.750 -14.690 -0.863 1.00 94.69 98 GLU A CA 1
ATOM 763 C C . GLU A 1 98 ? -15.211 -13.604 -1.839 1.00 94.69 98 GLU A C 1
ATOM 765 O O . GLU A 1 98 ? -16.373 -13.190 -1.817 1.00 94.69 98 GLU A O 1
ATOM 770 N N . ILE A 1 99 ? -14.299 -13.131 -2.680 1.00 91.56 99 ILE A N 1
ATOM 771 C CA . ILE A 1 99 ? -14.548 -12.177 -3.756 1.00 91.56 99 ILE A CA 1
ATOM 772 C C . ILE A 1 99 ? -14.279 -12.896 -5.071 1.00 91.56 99 ILE A C 1
ATOM 774 O O . ILE A 1 99 ? -13.173 -13.383 -5.307 1.00 91.56 99 ILE A O 1
ATOM 778 N N . MET A 1 100 ? -15.298 -12.946 -5.917 1.00 90.44 100 MET A N 1
ATOM 779 C CA . MET A 1 100 ? -15.294 -13.633 -7.201 1.00 90.44 100 MET A CA 1
ATOM 780 C C . MET A 1 100 ? -15.417 -12.616 -8.335 1.00 90.44 100 MET A C 1
ATOM 782 O O . MET A 1 100 ? -16.303 -11.763 -8.287 1.00 90.44 100 MET A O 1
ATOM 786 N N . LEU A 1 101 ? -14.584 -12.739 -9.363 1.00 87.31 101 LEU A N 1
ATOM 787 C CA . LEU A 1 101 ? -14.728 -12.045 -10.638 1.00 87.31 101 LEU A CA 1
ATOM 788 C C . LEU A 1 101 ? -15.665 -12.848 -11.545 1.00 87.31 101 LEU A C 1
ATOM 790 O O . LEU A 1 101 ? -15.493 -14.061 -11.710 1.00 87.31 101 LEU A O 1
ATOM 794 N N . ASP A 1 102 ? -16.692 -12.173 -12.057 1.00 83.88 102 ASP A N 1
ATOM 795 C CA . ASP A 1 102 ? -17.731 -12.701 -12.950 1.00 83.88 102 ASP A CA 1
ATOM 796 C C . ASP A 1 102 ? -18.418 -13.968 -12.409 1.00 83.88 102 ASP A C 1
ATOM 798 O O . ASP A 1 102 ? -18.894 -14.825 -13.148 1.00 83.88 102 ASP A O 1
ATOM 802 N N . GLY A 1 103 ? -18.425 -14.122 -11.079 1.00 78.88 103 GLY A N 1
ATOM 803 C CA . GLY A 1 103 ? -18.969 -15.288 -10.377 1.00 78.88 103 GLY A CA 1
ATOM 804 C C . GLY A 1 103 ? -18.194 -16.598 -10.581 1.00 78.88 103 GLY A C 1
ATOM 805 O O . GLY A 1 103 ? -18.625 -17.625 -10.058 1.00 78.88 103 GLY A O 1
ATOM 806 N N . ILE A 1 104 ? -17.069 -16.582 -11.304 1.00 80.56 104 ILE A N 1
ATOM 807 C CA . ILE A 1 104 ? -16.344 -17.790 -11.735 1.00 80.56 104 ILE A CA 1
ATOM 808 C C . ILE A 1 104 ? -14.936 -17.851 -11.145 1.00 80.56 104 ILE A C 1
ATOM 810 O O . ILE A 1 104 ? -14.526 -18.900 -10.648 1.00 80.56 104 ILE A O 1
ATOM 814 N N . SER A 1 105 ? -14.202 -16.739 -11.168 1.00 84.94 105 SER A N 1
ATOM 815 C CA . SER A 1 105 ? -12.791 -16.709 -10.778 1.00 84.94 105 SER A CA 1
ATOM 816 C C . SER A 1 105 ? -12.626 -16.144 -9.374 1.00 84.94 105 SER A C 1
ATOM 818 O O . SER A 1 105 ? -12.988 -14.998 -9.121 1.00 84.94 105 SER A O 1
ATOM 820 N N . LEU A 1 106 ? -12.067 -16.926 -8.452 1.00 88.06 106 LEU A N 1
ATOM 821 C CA . LEU A 1 106 ? -11.734 -16.431 -7.118 1.00 88.06 106 LEU A CA 1
ATOM 822 C C . LEU A 1 106 ? -10.598 -15.406 -7.212 1.00 88.06 106 LEU A C 1
ATOM 824 O O . LEU A 1 106 ? -9.511 -15.728 -7.682 1.00 88.06 106 LEU A O 1
ATOM 828 N N . VAL A 1 107 ? -10.852 -14.196 -6.718 1.00 89.75 107 VAL A N 1
ATOM 829 C CA . VAL A 1 107 ? -9.879 -13.095 -6.673 1.00 89.75 107 VAL A CA 1
ATOM 830 C C . VAL A 1 107 ? -9.236 -12.998 -5.298 1.00 89.75 107 VAL A C 1
ATOM 832 O O . VAL A 1 107 ? -8.024 -12.849 -5.179 1.00 89.75 107 VAL A O 1
ATOM 835 N N . LEU A 1 108 ? -10.050 -13.062 -4.243 1.00 92.12 108 LEU A N 1
ATOM 836 C CA . LEU A 1 108 ? -9.584 -12.878 -2.874 1.00 92.12 108 LEU A CA 1
ATOM 837 C C . LEU A 1 108 ? -10.470 -13.655 -1.907 1.00 92.12 108 LEU A C 1
ATOM 839 O O . LEU A 1 108 ? -11.684 -13.714 -2.076 1.00 92.12 108 LEU A O 1
ATOM 843 N N . MET A 1 109 ? -9.873 -14.209 -0.860 1.00 95.06 109 MET A N 1
ATOM 844 C CA . MET A 1 109 ? -10.600 -14.779 0.269 1.00 95.06 109 MET A CA 1
ATOM 845 C C . MET A 1 109 ? -10.003 -14.283 1.579 1.00 95.06 109 MET A C 1
ATOM 847 O O . MET A 1 109 ? -8.838 -13.891 1.638 1.00 95.06 109 MET A O 1
ATOM 851 N N . GLY A 1 110 ? -10.791 -14.315 2.643 1.00 95.12 110 GLY A N 1
ATOM 852 C CA . GLY A 1 110 ? -10.310 -13.921 3.955 1.00 95.12 110 GLY A CA 1
ATOM 853 C C . GLY A 1 110 ? -11.359 -14.081 5.034 1.00 95.12 110 GLY A C 1
ATOM 854 O O . GLY A 1 110 ? -12.370 -14.763 4.868 1.00 95.12 110 GLY A O 1
ATOM 855 N N . ARG A 1 111 ? -11.113 -13.428 6.168 1.00 94.56 111 ARG A N 1
ATOM 856 C CA . ARG A 1 111 ? -12.035 -13.398 7.297 1.00 94.56 111 ARG A CA 1
ATOM 857 C C . ARG A 1 111 ? -12.191 -11.975 7.805 1.00 94.56 111 ARG A C 1
ATOM 859 O O . ARG A 1 111 ? -11.201 -11.291 8.036 1.00 94.56 111 ARG A O 1
ATOM 866 N N . ILE A 1 112 ? -13.433 -11.555 8.007 1.00 93.81 112 ILE A N 1
ATOM 867 C CA . ILE A 1 112 ? -13.787 -10.258 8.575 1.00 93.81 112 ILE A CA 1
ATOM 868 C C . ILE A 1 112 ? -14.517 -10.452 9.903 1.00 93.81 112 ILE A C 1
ATOM 870 O O . ILE A 1 112 ? -15.429 -11.271 10.026 1.00 93.81 112 ILE A O 1
ATOM 874 N N . VAL A 1 113 ? -14.102 -9.694 10.915 1.00 90.75 113 VAL A N 1
ATOM 875 C CA . VAL A 1 113 ? -14.704 -9.709 12.250 1.00 90.75 113 VAL A CA 1
ATOM 876 C C . VAL A 1 113 ? -14.926 -8.269 12.686 1.00 90.75 113 VAL A C 1
ATOM 878 O O . VAL A 1 113 ? -14.025 -7.441 12.585 1.00 90.75 113 VAL A O 1
ATOM 881 N N . LEU A 1 114 ? -16.130 -7.968 13.171 1.00 88.50 114 LEU A N 1
ATOM 882 C CA . LEU A 1 114 ? -16.410 -6.690 13.812 1.00 88.50 114 LEU A CA 1
ATOM 883 C C . LEU A 1 114 ? -16.046 -6.800 15.292 1.00 88.50 114 LEU A C 1
ATOM 885 O O . LEU A 1 114 ? -16.662 -7.573 16.025 1.00 88.50 114 LEU A O 1
ATOM 889 N N . SER A 1 115 ? -15.054 -6.027 15.718 1.00 79.69 115 SER A N 1
ATOM 890 C CA . SER A 1 115 ? -14.644 -5.968 17.117 1.00 79.69 115 SER A CA 1
ATOM 891 C C . SER A 1 115 ? -15.352 -4.836 17.849 1.00 79.69 115 SER A C 1
ATOM 893 O O . SER A 1 115 ? -15.420 -3.709 17.358 1.00 79.69 115 SER A O 1
ATOM 895 N N . GLU A 1 116 ? -15.863 -5.122 19.047 1.00 68.75 116 GLU A N 1
ATOM 896 C CA . GLU A 1 116 ? -16.458 -4.111 19.929 1.00 68.75 116 GLU A CA 1
ATOM 897 C C . GLU A 1 116 ? -15.385 -3.246 20.621 1.00 68.75 116 GLU A C 1
ATOM 899 O O . GLU A 1 116 ? -15.704 -2.182 21.149 1.00 68.75 116 GLU A O 1
ATOM 904 N N . ASN A 1 117 ? -14.110 -3.669 20.611 1.00 63.69 117 ASN A N 1
ATOM 905 C CA . ASN A 1 117 ? -13.023 -2.974 21.306 1.00 63.69 117 ASN A CA 1
ATOM 906 C C . ASN A 1 117 ? -11.728 -2.918 20.474 1.00 63.69 117 ASN A C 1
ATOM 908 O O . ASN A 1 117 ? -10.661 -3.396 20.861 1.00 63.69 117 ASN A O 1
ATOM 912 N N . THR A 1 118 ? -11.816 -2.270 19.318 1.00 55.75 118 THR A N 1
ATOM 913 C CA . THR A 1 118 ? -10.719 -2.073 18.354 1.00 55.75 118 THR A CA 1
ATOM 914 C C . THR A 1 118 ? -9.486 -1.361 18.937 1.00 55.75 118 THR A C 1
ATOM 916 O O . THR A 1 118 ? -8.382 -1.525 18.427 1.00 55.75 118 THR A O 1
ATOM 919 N N . LYS A 1 119 ? -9.609 -0.615 20.048 1.00 53.59 119 LYS A N 1
ATOM 920 C CA . LYS A 1 119 ? -8.461 0.031 20.726 1.00 53.59 119 LYS A CA 1
ATOM 921 C C . LYS A 1 119 ? -7.473 -0.958 21.347 1.00 53.59 119 LYS A C 1
ATOM 923 O O . LYS A 1 119 ? -6.307 -0.613 21.514 1.00 53.59 119 LYS A O 1
ATOM 928 N N . THR A 1 120 ? -7.926 -2.157 21.713 1.00 56.28 120 THR A N 1
ATOM 929 C CA . THR A 1 120 ? -7.064 -3.197 22.301 1.00 56.28 120 THR A CA 1
ATOM 930 C C . THR A 1 120 ? -6.411 -4.108 21.266 1.00 56.28 120 THR A C 1
ATOM 932 O O . THR A 1 120 ? -5.577 -4.928 21.638 1.00 56.28 120 THR A O 1
ATOM 935 N N . GLU A 1 121 ? -6.777 -3.966 19.990 1.00 59.91 121 GLU A N 1
ATOM 936 C CA . GLU A 1 121 ? -6.281 -4.819 18.904 1.00 59.91 121 GLU A CA 1
ATOM 937 C C . GLU A 1 121 ? -5.019 -4.273 18.246 1.00 59.91 121 GLU A C 1
ATOM 939 O O . GLU A 1 121 ? -4.269 -5.037 17.644 1.00 59.91 121 GLU A O 1
ATOM 944 N N . PHE A 1 122 ? -4.747 -2.975 18.406 1.00 70.38 122 PHE A N 1
ATOM 945 C CA . PHE A 1 122 ? -3.473 -2.411 17.994 1.00 70.38 122 PHE A CA 1
ATOM 946 C C . PHE A 1 122 ? -2.338 -2.954 18.856 1.00 70.38 122 PHE A C 1
ATOM 948 O O . PHE A 1 122 ? -2.378 -2.908 20.089 1.00 70.38 122 PHE A O 1
ATOM 955 N N . ASN A 1 123 ? -1.277 -3.413 18.198 1.00 67.38 123 ASN A N 1
ATOM 956 C CA . ASN A 1 123 ? -0.087 -3.897 18.883 1.00 67.38 123 ASN A CA 1
ATOM 957 C C . ASN A 1 123 ? 0.539 -2.801 19.785 1.00 67.38 123 ASN A C 1
ATOM 959 O O . ASN A 1 123 ? 0.570 -1.617 19.446 1.00 67.38 123 ASN A O 1
ATOM 963 N N . LYS A 1 124 ? 1.028 -3.139 20.978 1.00 62.41 124 LYS A N 1
ATOM 964 C CA . LYS A 1 124 ? 1.335 -2.119 22.003 1.00 62.41 124 LYS A CA 1
ATOM 965 C C . LYS A 1 124 ? 2.569 -1.258 21.710 1.00 62.41 124 LYS A C 1
ATOM 967 O O . LYS A 1 124 ? 2.780 -0.271 22.409 1.00 62.41 124 LYS A O 1
ATOM 972 N N . SER A 1 125 ? 3.346 -1.557 20.673 1.00 57.78 125 SER A N 1
ATOM 973 C CA . SER A 1 125 ? 4.539 -0.773 20.348 1.00 57.78 125 SER A CA 1
ATOM 974 C C . SER A 1 125 ? 5.003 -1.010 18.915 1.00 57.78 125 SER A C 1
ATOM 976 O O . SER A 1 125 ? 5.449 -2.107 18.593 1.00 57.78 125 SER A O 1
ATOM 978 N N . VAL A 1 126 ? 4.950 0.037 18.090 1.00 62.97 126 VAL A N 1
ATOM 979 C CA . VAL A 1 126 ? 5.678 0.122 16.817 1.00 62.97 126 VAL A CA 1
ATOM 980 C C . VAL A 1 126 ? 6.667 1.268 16.989 1.00 62.97 126 VAL A C 1
ATOM 982 O O . VAL A 1 126 ? 6.290 2.438 16.942 1.00 62.97 126 VAL A O 1
ATOM 985 N N . ALA A 1 127 ? 7.913 0.935 17.301 1.00 66.00 127 ALA A N 1
ATOM 986 C CA . ALA A 1 127 ? 8.995 1.902 17.412 1.00 66.00 127 ALA A CA 1
ATOM 987 C C . ALA A 1 127 ? 10.109 1.468 16.463 1.00 66.00 127 ALA A C 1
ATOM 989 O O . ALA A 1 127 ? 10.551 0.321 16.502 1.00 66.00 127 ALA A O 1
ATOM 990 N N . VAL A 1 128 ? 10.537 2.388 15.607 1.00 65.75 128 VAL A N 1
ATOM 991 C CA . VAL A 1 128 ? 11.660 2.195 14.689 1.00 65.75 128 VAL A CA 1
ATOM 992 C C . VAL A 1 128 ? 12.783 3.107 15.176 1.00 65.75 128 VAL A C 1
ATOM 994 O O . VAL A 1 128 ? 12.526 4.252 15.558 1.00 65.75 128 VAL A O 1
ATOM 997 N N . SER A 1 129 ? 14.006 2.575 15.232 1.00 66.38 129 SER A N 1
ATOM 998 C CA . SER A 1 129 ? 15.208 3.371 15.503 1.00 66.38 129 SER A CA 1
ATOM 999 C C . SER A 1 129 ? 15.515 4.272 14.304 1.00 66.38 129 SER A C 1
ATOM 1001 O O . SER A 1 129 ? 15.325 3.857 13.166 1.00 66.38 129 SER A O 1
ATOM 1003 N N . TYR A 1 130 ? 15.999 5.488 14.556 1.00 65.19 130 TYR A N 1
ATOM 1004 C CA . TYR A 1 130 ? 16.290 6.500 13.528 1.00 65.19 130 TYR A CA 1
ATOM 1005 C C . TYR A 1 130 ? 17.760 6.501 13.081 1.00 65.19 130 TYR A C 1
ATOM 1007 O O . TYR A 1 130 ? 18.214 7.439 12.427 1.00 65.19 130 TYR A O 1
ATOM 1015 N N . GLU A 1 131 ? 18.532 5.490 13.468 1.00 71.00 131 GLU A N 1
ATOM 1016 C CA . GLU A 1 131 ? 19.944 5.404 13.102 1.00 71.00 131 GLU A CA 1
ATOM 1017 C C . GLU A 1 131 ? 20.097 5.000 11.627 1.00 71.00 131 GLU A C 1
ATOM 1019 O O . GLU A 1 131 ? 19.372 4.135 11.141 1.00 71.00 131 GLU A O 1
ATOM 1024 N N . ASN A 1 132 ? 21.041 5.639 10.923 1.00 79.94 132 ASN A N 1
ATOM 1025 C CA . ASN A 1 132 ? 21.385 5.372 9.517 1.00 79.94 132 ASN A CA 1
ATOM 1026 C C . ASN A 1 132 ? 20.197 5.440 8.539 1.00 79.94 132 ASN A C 1
ATOM 1028 O O . ASN A 1 132 ? 20.025 4.567 7.691 1.00 79.94 132 ASN A O 1
ATOM 1032 N N . THR A 1 133 ? 19.368 6.477 8.660 1.00 86.69 133 THR A N 1
ATOM 1033 C CA . THR A 1 133 ? 18.222 6.677 7.766 1.00 86.69 133 THR A CA 1
ATOM 1034 C C . THR A 1 133 ? 18.580 7.504 6.529 1.00 86.69 133 THR A C 1
ATOM 1036 O O . THR A 1 133 ? 19.428 8.395 6.584 1.00 86.69 133 THR A O 1
ATOM 1039 N N . HIS A 1 134 ? 17.910 7.211 5.416 1.00 91.56 134 HIS A N 1
ATOM 1040 C CA . HIS A 1 134 ? 17.940 7.985 4.179 1.00 91.56 134 HIS A CA 1
ATOM 1041 C C . HIS A 1 134 ? 16.585 8.658 3.977 1.00 91.56 134 HIS A C 1
ATOM 1043 O O . HIS A 1 134 ? 15.547 7.992 3.950 1.00 91.56 134 HIS A O 1
ATOM 1049 N N . ASP A 1 135 ? 16.604 9.980 3.838 1.00 95.38 135 ASP A N 1
ATOM 1050 C CA . ASP A 1 135 ? 15.405 10.767 3.580 1.00 95.38 135 ASP A CA 1
ATOM 1051 C C . ASP A 1 135 ? 15.120 10.809 2.076 1.00 95.38 135 ASP A C 1
ATOM 1053 O O . ASP A 1 135 ? 15.972 11.197 1.280 1.00 95.38 135 ASP A O 1
ATOM 1057 N N . LEU A 1 136 ? 13.897 10.445 1.704 1.00 97.25 136 LEU A N 1
ATOM 1058 C CA . LEU A 1 136 ? 13.379 10.495 0.346 1.00 97.25 136 LEU A CA 1
ATOM 1059 C C . LEU A 1 136 ? 12.194 11.457 0.286 1.00 97.25 136 LEU A C 1
ATOM 1061 O O . LEU A 1 136 ? 11.239 11.379 1.070 1.00 97.25 136 LEU A O 1
ATOM 1065 N N . THR A 1 137 ? 12.228 12.352 -0.692 1.00 98.38 137 THR A N 1
ATOM 1066 C CA . THR A 1 137 ? 11.080 13.166 -1.090 1.00 98.38 137 THR A CA 1
ATOM 1067 C C . THR A 1 137 ? 10.030 12.314 -1.808 1.00 98.38 137 THR A C 1
ATOM 1069 O O . THR A 1 137 ? 10.328 11.248 -2.343 1.00 98.38 137 THR A O 1
ATOM 1072 N N . SER A 1 138 ? 8.786 12.802 -1.890 1.00 97.94 138 SER A N 1
ATOM 1073 C CA . SER A 1 138 ? 7.723 12.151 -2.677 1.00 97.94 138 SER A CA 1
ATOM 1074 C C . SER A 1 138 ? 8.165 11.811 -4.108 1.00 97.94 138 SER A C 1
ATOM 1076 O O . SER A 1 138 ? 7.888 10.723 -4.606 1.00 97.94 138 SER A O 1
ATOM 1078 N N . ASN A 1 139 ? 8.889 12.718 -4.771 1.00 97.88 139 ASN A N 1
ATOM 1079 C CA . ASN A 1 139 ? 9.355 12.487 -6.137 1.00 97.88 139 ASN A CA 1
ATOM 1080 C C . ASN A 1 139 ? 10.388 11.363 -6.202 1.00 97.88 139 ASN A C 1
ATOM 1082 O O . ASN A 1 139 ? 10.279 10.515 -7.075 1.00 97.88 139 ASN A O 1
ATOM 1086 N N . GLU A 1 140 ? 11.346 11.322 -5.278 1.00 97.94 140 GLU A N 1
ATOM 1087 C CA . GLU A 1 140 ? 12.347 10.251 -5.235 1.00 97.94 140 GLU A CA 1
ATOM 1088 C C . GLU A 1 140 ? 11.704 8.893 -4.949 1.00 97.94 140 GLU A C 1
ATOM 1090 O O . GLU A 1 140 ? 12.007 7.937 -5.653 1.00 97.94 140 GLU A O 1
ATOM 1095 N N . VAL A 1 141 ? 10.752 8.823 -4.007 1.00 98.06 141 VAL A N 1
ATOM 1096 C CA . VAL A 1 141 ? 9.991 7.592 -3.726 1.00 98.06 141 VAL A CA 1
ATOM 1097 C C . VAL A 1 141 ? 9.300 7.074 -4.985 1.00 98.06 141 VAL A C 1
ATOM 1099 O O . VAL A 1 141 ? 9.427 5.903 -5.329 1.00 98.06 141 VAL A O 1
ATOM 1102 N N . TYR A 1 142 ? 8.561 7.935 -5.683 1.00 97.88 142 TYR A N 1
ATOM 1103 C CA . TYR A 1 142 ? 7.788 7.495 -6.841 1.00 97.88 142 TYR A CA 1
ATOM 1104 C C . TYR A 1 142 ? 8.638 7.268 -8.091 1.00 97.88 142 TYR A C 1
ATOM 1106 O O . TYR A 1 142 ? 8.292 6.389 -8.870 1.00 97.88 142 TYR A O 1
ATOM 1114 N N . ASN A 1 143 ? 9.754 7.980 -8.258 1.00 96.44 143 ASN A N 1
ATOM 1115 C CA . ASN A 1 143 ? 10.719 7.691 -9.320 1.00 96.44 143 ASN A CA 1
ATOM 1116 C C . ASN A 1 143 ? 11.391 6.332 -9.089 1.00 96.44 143 ASN A C 1
ATOM 1118 O O . ASN A 1 143 ? 11.561 5.563 -10.027 1.00 96.44 143 ASN A O 1
ATOM 1122 N N . GLU A 1 144 ? 11.744 6.015 -7.842 1.00 94.88 144 GLU A N 1
ATOM 1123 C CA . GLU A 1 144 ? 12.285 4.706 -7.476 1.00 94.88 144 GLU A CA 1
ATOM 1124 C C . GLU A 1 144 ? 11.272 3.590 -7.754 1.00 94.88 144 GLU A C 1
ATOM 1126 O O . GLU A 1 144 ? 11.605 2.569 -8.349 1.00 94.88 144 GLU A O 1
ATOM 1131 N N . MET A 1 145 ? 10.004 3.793 -7.393 1.00 95.31 145 MET A N 1
ATOM 1132 C CA . MET A 1 145 ? 8.943 2.847 -7.737 1.00 95.31 145 MET A CA 1
ATOM 1133 C C . MET A 1 145 ? 8.741 2.714 -9.256 1.00 95.31 145 MET A C 1
ATOM 1135 O O . MET A 1 145 ? 8.578 1.604 -9.759 1.00 95.31 145 MET A O 1
ATOM 1139 N N . GLU A 1 146 ? 8.801 3.811 -10.006 1.00 94.12 146 GLU A N 1
ATOM 1140 C CA . GLU A 1 146 ? 8.706 3.787 -11.469 1.00 94.12 146 GLU A CA 1
ATOM 1141 C C . GLU A 1 146 ? 9.869 3.026 -12.113 1.00 94.12 146 GLU A C 1
ATOM 1143 O O . GLU A 1 146 ? 9.640 2.212 -13.007 1.00 94.12 146 GLU A O 1
ATOM 1148 N N . ASN A 1 147 ? 11.093 3.186 -11.597 1.00 91.94 147 ASN A N 1
ATOM 1149 C CA . ASN A 1 147 ? 12.263 2.425 -12.043 1.00 91.94 147 ASN A CA 1
ATOM 1150 C C . ASN A 1 147 ? 12.080 0.909 -11.867 1.00 91.94 147 ASN A C 1
ATOM 1152 O O . ASN A 1 147 ? 12.565 0.136 -12.693 1.00 91.94 147 ASN A O 1
ATOM 1156 N N . ARG A 1 148 ? 11.350 0.486 -10.826 1.00 89.81 148 ARG A N 1
ATOM 1157 C CA . ARG A 1 148 ? 10.992 -0.924 -10.579 1.00 89.81 148 ARG A CA 1
ATOM 1158 C C . ARG A 1 148 ? 9.803 -1.402 -11.422 1.00 89.81 148 ARG A C 1
ATOM 1160 O O . ARG A 1 148 ? 9.518 -2.593 -11.447 1.00 89.81 148 ARG A O 1
ATOM 1167 N N . GLY A 1 149 ? 9.110 -0.499 -12.118 1.00 88.50 149 GLY A N 1
ATOM 1168 C CA . GLY A 1 149 ? 7.984 -0.807 -13.003 1.00 88.50 149 GLY A CA 1
ATOM 1169 C C . GLY A 1 149 ? 6.598 -0.457 -12.453 1.00 88.50 149 GLY A C 1
ATOM 1170 O O . GLY A 1 149 ? 5.604 -0.737 -13.122 1.00 88.50 149 GLY A O 1
ATOM 1171 N N . TYR A 1 150 ? 6.488 0.168 -11.275 1.00 92.62 150 TYR A N 1
ATOM 1172 C CA . TYR A 1 150 ? 5.193 0.643 -10.775 1.00 92.62 150 TYR A CA 1
ATOM 1173 C C . TYR A 1 150 ? 4.792 1.964 -11.437 1.00 92.62 150 TYR A C 1
ATOM 1175 O O . TYR A 1 150 ? 5.545 2.931 -11.432 1.00 92.62 150 TYR A O 1
ATOM 1183 N N . GLN A 1 151 ? 3.555 2.058 -11.919 1.00 90.56 151 GLN A N 1
ATOM 1184 C CA . GLN A 1 151 ? 3.049 3.248 -12.613 1.00 90.56 151 GLN A CA 1
ATOM 1185 C C . GLN A 1 151 ? 1.981 3.988 -11.789 1.00 90.56 151 GLN A C 1
ATOM 1187 O O . GLN A 1 151 ? 0.866 4.220 -12.252 1.00 90.56 151 GLN A O 1
ATOM 1192 N N . TYR A 1 152 ? 2.296 4.349 -10.540 1.00 95.25 152 TYR A N 1
ATOM 1193 C CA . TYR A 1 152 ? 1.347 5.052 -9.665 1.00 95.25 152 TYR A CA 1
ATOM 1194 C C . TYR A 1 152 ? 1.048 6.479 -10.148 1.00 95.25 152 TYR A C 1
ATOM 1196 O O . TYR A 1 152 ? 1.953 7.252 -10.466 1.00 95.25 152 TYR A O 1
ATOM 1204 N N . GLN A 1 153 ? -0.231 6.866 -10.122 1.00 90.69 153 GLN A N 1
ATOM 1205 C CA . GLN A 1 153 ? -0.710 8.190 -10.537 1.00 90.69 153 GLN A CA 1
ATOM 1206 C C . GLN A 1 153 ? -1.767 8.751 -9.566 1.00 90.69 153 GLN A C 1
ATOM 1208 O O . GLN A 1 153 ? -2.313 8.040 -8.719 1.00 90.69 153 GLN A O 1
ATOM 1213 N N . ASP A 1 154 ? -2.035 10.055 -9.666 1.00 93.12 154 ASP A N 1
ATOM 1214 C CA . ASP A 1 154 ? -3.120 10.761 -8.970 1.00 93.12 154 ASP A CA 1
ATOM 1215 C C . ASP A 1 154 ? -3.234 10.479 -7.457 1.00 93.12 154 ASP A C 1
ATOM 1217 O O . ASP A 1 154 ? -2.326 10.764 -6.668 1.00 93.12 154 ASP A O 1
ATOM 1221 N N . HIS A 1 155 ? -4.384 9.940 -7.030 1.00 92.00 155 HIS A N 1
ATOM 1222 C CA . HIS A 1 155 ? -4.698 9.650 -5.636 1.00 92.00 155 HIS A CA 1
ATOM 1223 C C . HIS A 1 155 ? -3.783 8.572 -5.051 1.00 92.00 155 HIS A C 1
ATOM 1225 O O . HIS A 1 155 ? -3.557 8.593 -3.842 1.00 92.00 155 HIS A O 1
ATOM 1231 N N . PHE A 1 156 ? -3.213 7.706 -5.891 1.00 95.19 156 PHE A N 1
ATOM 1232 C CA . PHE A 1 156 ? -2.295 6.641 -5.493 1.00 95.19 156 PHE A CA 1
ATOM 1233 C C . PHE A 1 156 ? -0.850 7.126 -5.326 1.00 95.19 156 PHE A C 1
ATOM 1235 O O . PHE A 1 156 ? -0.017 6.388 -4.815 1.00 95.19 156 PHE A O 1
ATOM 1242 N N . ARG A 1 157 ? -0.547 8.397 -5.638 1.00 97.06 157 ARG A N 1
ATOM 1243 C CA . ARG A 1 157 ? 0.685 9.060 -5.179 1.00 97.06 157 ARG A CA 1
ATOM 1244 C C . ARG A 1 157 ? 0.451 9.754 -3.836 1.00 97.06 157 ARG A C 1
ATOM 1246 O O . ARG A 1 157 ? 0.251 10.973 -3.778 1.00 97.06 157 ARG A O 1
ATOM 1253 N N . GLY A 1 158 ? 0.305 8.961 -2.774 1.00 96.56 158 GLY A N 1
ATOM 1254 C CA . GLY A 1 158 ? -0.035 9.405 -1.416 1.00 96.56 158 GLY A CA 1
ATOM 1255 C C . GLY A 1 158 ? 1.1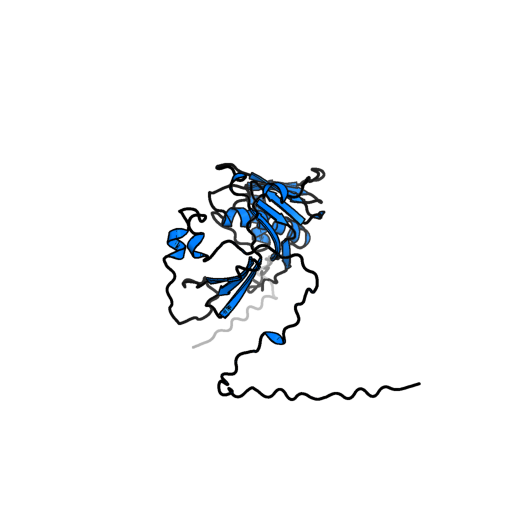54 9.655 -0.476 1.00 96.56 158 GLY A C 1
ATOM 1256 O O . GLY A 1 158 ? 1.001 10.410 0.484 1.00 96.56 158 GLY A O 1
ATOM 1257 N N . ILE A 1 159 ? 2.330 9.079 -0.741 1.00 98.31 159 ILE A N 1
ATOM 1258 C CA . ILE A 1 159 ? 3.540 9.219 0.084 1.00 98.31 159 ILE A CA 1
ATOM 1259 C C . ILE A 1 159 ? 4.172 10.598 -0.146 1.00 98.31 159 ILE A C 1
ATOM 1261 O O . ILE A 1 159 ? 4.591 10.929 -1.254 1.00 98.31 159 ILE A O 1
ATOM 1265 N N . LEU A 1 160 ? 4.252 11.415 0.904 1.00 97.88 160 LEU A N 1
ATOM 1266 C CA . LEU A 1 160 ? 4.823 12.768 0.859 1.00 97.88 160 LEU A CA 1
ATOM 1267 C C . LEU A 1 160 ? 6.333 12.777 1.120 1.00 97.88 160 LEU A C 1
ATOM 1269 O O . LEU A 1 160 ? 7.061 13.592 0.556 1.00 97.88 160 LEU A O 1
ATOM 1273 N N . ASN A 1 161 ? 6.791 11.881 1.988 1.00 97.38 161 ASN A N 1
ATOM 1274 C CA . ASN A 1 161 ? 8.195 11.643 2.304 1.00 97.38 161 ASN A CA 1
ATOM 1275 C C . ASN A 1 161 ? 8.353 10.244 2.905 1.00 97.38 161 ASN A C 1
ATOM 1277 O O . ASN A 1 161 ? 7.379 9.667 3.401 1.00 97.38 161 ASN A O 1
ATOM 1281 N N . ALA A 1 162 ? 9.571 9.720 2.878 1.00 96.88 162 ALA A N 1
ATOM 1282 C CA . ALA A 1 162 ? 9.933 8.473 3.532 1.00 96.88 162 ALA A CA 1
ATOM 1283 C C . ALA A 1 162 ? 11.344 8.584 4.114 1.00 96.88 162 ALA A C 1
ATOM 1285 O O . ALA A 1 162 ? 12.260 9.023 3.435 1.00 96.88 162 ALA A O 1
ATOM 1286 N N . GLN A 1 163 ? 11.509 8.173 5.364 1.00 95.62 163 GLN A N 1
ATOM 1287 C CA . GLN A 1 163 ? 12.792 7.981 6.026 1.00 95.62 163 GLN A CA 1
ATOM 1288 C C . GLN A 1 163 ? 13.020 6.477 6.089 1.00 95.62 163 GLN A C 1
ATOM 1290 O O . GLN A 1 163 ? 12.336 5.770 6.837 1.00 95.62 163 GLN A O 1
ATOM 1295 N N . VAL A 1 164 ? 13.909 5.980 5.241 1.00 93.94 164 VAL A N 1
ATOM 1296 C CA . VAL A 1 164 ? 14.192 4.551 5.082 1.00 93.94 164 VAL A CA 1
ATOM 1297 C C . VAL A 1 164 ? 15.418 4.194 5.910 1.00 93.94 164 VAL A C 1
ATOM 1299 O O . VAL A 1 164 ? 16.438 4.863 5.799 1.00 93.94 164 VAL A O 1
ATOM 1302 N N . GLY A 1 165 ? 15.333 3.162 6.746 1.00 90.88 165 GLY A N 1
ATOM 1303 C CA . GLY A 1 165 ? 16.473 2.649 7.505 1.00 90.88 165 GLY A CA 1
ATOM 1304 C C . GLY A 1 165 ? 16.445 1.129 7.621 1.00 90.88 165 GLY A C 1
ATOM 1305 O O . GLY A 1 165 ? 15.459 0.478 7.279 1.00 90.88 165 GLY A O 1
ATOM 1306 N N . ASP A 1 166 ? 17.506 0.552 8.183 1.00 88.19 166 ASP A N 1
ATOM 1307 C CA . ASP A 1 166 ? 17.720 -0.905 8.209 1.00 88.19 166 ASP A CA 1
ATOM 1308 C C . ASP A 1 166 ? 16.574 -1.701 8.864 1.00 88.19 166 ASP A C 1
ATOM 1310 O O . ASP A 1 166 ? 16.340 -2.870 8.553 1.00 88.19 166 ASP A O 1
ATOM 1314 N N . GLN A 1 167 ? 15.863 -1.078 9.809 1.00 88.50 167 GLN A N 1
ATOM 1315 C CA . GLN A 1 167 ? 14.823 -1.718 10.621 1.00 88.50 167 GLN A CA 1
ATOM 1316 C C . GLN A 1 167 ? 13.394 -1.372 10.181 1.00 88.50 167 GLN A C 1
ATOM 1318 O O . GLN A 1 167 ? 12.434 -1.856 10.793 1.00 88.50 167 GLN A O 1
ATOM 1323 N N . GLY A 1 168 ? 13.223 -0.548 9.145 1.00 91.94 168 GLY A N 1
ATOM 1324 C CA . GLY A 1 168 ? 11.903 -0.150 8.671 1.00 91.94 168 GLY A CA 1
ATOM 1325 C C . GLY A 1 168 ? 11.859 1.223 8.009 1.00 91.94 168 GLY A C 1
ATOM 1326 O O . GLY A 1 168 ? 12.855 1.743 7.521 1.00 91.94 168 GLY A O 1
ATOM 1327 N N . CYS A 1 169 ? 10.669 1.815 7.995 1.00 94.50 169 CYS A N 1
ATOM 1328 C CA . CYS A 1 169 ? 10.422 3.093 7.345 1.00 94.50 169 CYS A CA 1
ATOM 1329 C C . CYS A 1 169 ? 9.495 3.967 8.181 1.00 94.50 169 CYS A C 1
ATOM 1331 O O . CYS A 1 169 ? 8.523 3.488 8.769 1.00 94.50 169 CYS A O 1
ATOM 1333 N N . ILE A 1 170 ? 9.767 5.266 8.196 1.00 95.12 170 ILE A N 1
ATOM 1334 C CA . ILE A 1 170 ? 8.849 6.272 8.715 1.00 95.12 170 ILE A CA 1
ATOM 1335 C C . ILE A 1 170 ? 8.456 7.171 7.560 1.00 95.12 170 ILE A C 1
ATOM 1337 O O . ILE A 1 170 ? 9.306 7.765 6.917 1.00 95.12 170 ILE A O 1
ATOM 1341 N N . SER A 1 171 ? 7.166 7.292 7.301 1.00 96.00 171 SER A N 1
ATOM 1342 C CA . SER A 1 171 ? 6.658 8.043 6.162 1.00 96.00 171 SER A CA 1
ATOM 1343 C C . SER A 1 171 ? 5.570 9.009 6.596 1.00 96.00 171 SER A C 1
ATOM 1345 O O . SER A 1 171 ? 4.933 8.826 7.632 1.00 96.00 171 SER A O 1
ATOM 1347 N N . THR A 1 172 ? 5.346 10.046 5.801 1.00 97.25 172 THR A N 1
ATOM 1348 C CA . THR A 1 172 ? 4.140 10.865 5.898 1.00 97.25 172 THR A CA 1
ATOM 1349 C C . THR A 1 172 ? 3.252 10.563 4.698 1.00 97.25 172 THR A C 1
ATOM 1351 O O . THR A 1 172 ? 3.690 10.722 3.560 1.00 97.25 172 THR A O 1
ATOM 1354 N N . ILE A 1 173 ? 2.006 10.152 4.939 1.00 97.25 173 ILE A N 1
ATOM 1355 C CA . ILE A 1 173 ? 1.030 9.823 3.893 1.00 97.25 173 ILE A CA 1
ATOM 1356 C C . ILE A 1 173 ? -0.123 10.822 3.927 1.00 97.25 173 ILE A C 1
ATOM 1358 O O . ILE A 1 173 ? -0.723 11.072 4.974 1.00 97.25 173 ILE A O 1
ATOM 1362 N N . LYS A 1 174 ? -0.461 11.361 2.758 1.00 95.50 174 LYS A N 1
ATOM 1363 C CA . LYS A 1 174 ? -1.560 12.305 2.580 1.00 95.50 174 LYS A CA 1
ATOM 1364 C C . LYS A 1 174 ? -2.918 11.615 2.672 1.00 95.50 174 LYS A C 1
ATOM 1366 O O . LYS A 1 174 ? -3.194 10.674 1.928 1.00 95.50 174 LYS A O 1
ATOM 1371 N N . TRP A 1 175 ? -3.808 12.140 3.511 1.00 93.81 175 TRP A N 1
ATOM 1372 C CA . TRP A 1 175 ? -5.213 11.730 3.524 1.00 93.81 175 TRP A CA 1
ATOM 1373 C C . TRP A 1 175 ? -6.022 12.515 2.487 1.00 93.81 175 TRP A C 1
ATOM 1375 O O . TRP A 1 175 ? -5.985 13.745 2.451 1.00 93.81 175 TRP A O 1
ATOM 1385 N N . ARG A 1 176 ? -6.768 11.804 1.634 1.00 90.44 176 ARG A N 1
ATOM 1386 C CA . ARG A 1 176 ? -7.612 12.390 0.574 1.00 90.44 176 ARG A CA 1
ATOM 1387 C C . ARG A 1 176 ? -9.084 11.968 0.687 1.00 90.44 176 ARG A C 1
ATOM 1389 O O . ARG A 1 176 ? -9.760 11.874 -0.329 1.00 90.44 176 ARG A O 1
ATOM 1396 N N . ASN A 1 177 ? -9.562 11.664 1.899 1.00 89.50 177 ASN A N 1
ATOM 1397 C CA . ASN A 1 177 ? -10.891 11.071 2.121 1.00 89.50 177 ASN A CA 1
ATOM 1398 C C . ASN A 1 177 ? -11.131 9.814 1.251 1.00 89.50 177 ASN A C 1
ATOM 1400 O O . ASN A 1 177 ? -12.198 9.604 0.680 1.00 89.50 177 ASN A O 1
ATOM 1404 N N . ASN A 1 178 ? -10.087 8.999 1.079 1.00 90.50 178 ASN A N 1
ATOM 1405 C CA . ASN A 1 178 ? -10.127 7.802 0.249 1.00 90.50 178 ASN A CA 1
ATOM 1406 C C . ASN A 1 178 ? -9.304 6.696 0.915 1.00 90.50 178 ASN A C 1
ATOM 1408 O O . ASN A 1 178 ? -8.069 6.693 0.888 1.00 90.50 178 ASN A O 1
ATOM 1412 N N . TRP A 1 179 ? -10.027 5.751 1.517 1.00 92.25 179 TRP A N 1
ATOM 1413 C CA . TRP A 1 179 ? -9.456 4.601 2.210 1.00 92.25 179 TRP A CA 1
ATOM 1414 C C . TRP A 1 179 ? -8.620 3.720 1.290 1.00 92.25 179 TRP A C 1
ATOM 1416 O O . TRP A 1 179 ? -7.557 3.276 1.710 1.00 92.25 179 TRP A O 1
ATOM 1426 N N . CYS A 1 180 ? -9.056 3.507 0.046 1.00 92.94 180 CYS A N 1
ATOM 1427 C CA . CYS A 1 180 ? -8.334 2.670 -0.907 1.00 92.94 180 CYS A CA 1
ATOM 1428 C C . CYS A 1 180 ? -6.946 3.246 -1.180 1.00 92.94 180 CYS A C 1
ATOM 1430 O O . CYS A 1 180 ? -5.958 2.554 -0.973 1.00 92.94 180 CYS A O 1
ATOM 1432 N N . SER A 1 181 ? -6.851 4.531 -1.539 1.00 94.88 181 SER A N 1
ATOM 1433 C CA . SER A 1 181 ? -5.548 5.156 -1.803 1.00 94.88 181 SER A CA 1
ATOM 1434 C C . SER A 1 181 ? -4.661 5.248 -0.562 1.00 94.88 181 SER A C 1
ATOM 1436 O O . SER A 1 181 ? -3.440 5.163 -0.663 1.00 94.88 181 SER A O 1
ATOM 1438 N N . PHE A 1 182 ? -5.258 5.430 0.620 1.00 95.94 182 PHE A N 1
ATOM 1439 C CA . PHE A 1 182 ? -4.502 5.514 1.867 1.00 95.94 182 PHE A CA 1
ATOM 1440 C C . PHE A 1 182 ? -3.920 4.156 2.269 1.00 95.94 182 PHE A C 1
ATOM 1442 O O . PHE A 1 182 ? -2.737 4.069 2.582 1.00 95.94 182 PHE A O 1
ATOM 1449 N N . ILE A 1 183 ? -4.734 3.097 2.225 1.00 96.75 183 ILE A N 1
ATOM 1450 C CA . ILE A 1 183 ? -4.292 1.728 2.512 1.00 96.75 183 ILE A CA 1
ATOM 1451 C C . ILE A 1 183 ? -3.285 1.266 1.457 1.00 96.75 183 ILE A C 1
ATOM 1453 O O . ILE A 1 183 ? -2.273 0.672 1.816 1.00 96.75 183 ILE A O 1
ATOM 1457 N N . ASP A 1 184 ? -3.503 1.598 0.185 1.00 97.12 184 ASP A N 1
ATOM 1458 C CA . ASP A 1 184 ? -2.534 1.325 -0.877 1.00 97.12 184 ASP A CA 1
ATOM 1459 C C . ASP A 1 184 ? -1.199 2.033 -0.615 1.00 97.12 184 ASP A C 1
ATOM 1461 O O . ASP A 1 184 ? -0.146 1.415 -0.700 1.00 97.12 184 ASP A O 1
ATOM 1465 N N . SER A 1 185 ? -1.219 3.283 -0.146 1.00 98.00 185 SER A N 1
ATOM 1466 C CA . SER A 1 185 ? 0.011 3.988 0.235 1.00 98.00 185 SER A CA 1
ATOM 1467 C C . SER A 1 185 ? 0.741 3.318 1.414 1.00 98.00 185 SER A C 1
ATOM 1469 O O . SER A 1 185 ? 1.967 3.373 1.479 1.00 98.00 185 SER A O 1
ATOM 1471 N N . LEU A 1 186 ? 0.032 2.653 2.341 1.00 97.75 186 LEU A N 1
ATOM 1472 C CA . LEU A 1 186 ? 0.673 1.820 3.374 1.00 97.75 186 LEU A CA 1
ATOM 1473 C C . LEU A 1 186 ? 1.381 0.618 2.730 1.00 97.75 186 LEU A C 1
ATOM 1475 O O . LEU A 1 186 ? 2.542 0.351 3.028 1.00 97.75 186 LEU A O 1
ATOM 1479 N N . ILE A 1 187 ? 0.709 -0.078 1.812 1.00 98.00 187 ILE A N 1
ATOM 1480 C CA . ILE A 1 187 ? 1.294 -1.204 1.071 1.00 98.00 187 ILE A CA 1
ATOM 1481 C C . ILE A 1 187 ? 2.531 -0.739 0.290 1.00 98.00 187 ILE A C 1
ATOM 1483 O O . ILE A 1 187 ? 3.579 -1.374 0.382 1.00 98.00 187 ILE A O 1
ATOM 1487 N N . GLN A 1 188 ? 2.456 0.408 -0.389 1.00 97.69 188 GLN A N 1
ATOM 1488 C CA . GLN A 1 188 ? 3.576 1.030 -1.098 1.00 97.69 188 GLN A CA 1
ATOM 1489 C C . GLN A 1 188 ? 4.796 1.242 -0.190 1.00 97.69 188 GLN A C 1
ATOM 1491 O O . GLN A 1 188 ? 5.908 0.917 -0.593 1.00 97.69 188 GLN A O 1
ATOM 1496 N N . VAL A 1 189 ? 4.620 1.727 1.046 1.00 97.38 189 VAL A N 1
ATOM 1497 C CA . VAL A 1 189 ? 5.744 1.879 1.994 1.00 97.38 189 VAL A CA 1
ATOM 1498 C C . VAL A 1 189 ? 6.442 0.541 2.247 1.00 97.38 189 VAL A C 1
ATOM 1500 O O . VAL A 1 189 ? 7.667 0.500 2.309 1.00 97.38 189 VAL A O 1
ATOM 1503 N N . VAL A 1 190 ? 5.696 -0.560 2.354 1.00 96.62 190 VAL A N 1
ATOM 1504 C CA . VAL A 1 190 ? 6.299 -1.893 2.501 1.00 96.62 190 VAL A CA 1
ATOM 1505 C C . VAL A 1 190 ? 7.012 -2.316 1.213 1.00 96.62 190 VAL A C 1
ATOM 1507 O O . VAL A 1 190 ? 8.164 -2.736 1.270 1.00 96.62 190 VAL A O 1
ATOM 1510 N N . LEU A 1 191 ? 6.380 -2.139 0.048 1.00 96.00 191 LEU A N 1
ATOM 1511 C CA . LEU A 1 191 ? 6.965 -2.476 -1.259 1.00 96.00 191 LEU A CA 1
ATOM 1512 C C . LEU A 1 191 ? 8.254 -1.696 -1.561 1.00 96.00 191 LEU A C 1
ATOM 1514 O O . LEU A 1 191 ? 9.177 -2.240 -2.172 1.00 96.00 191 LEU A O 1
ATOM 1518 N N . LEU A 1 192 ? 8.343 -0.441 -1.108 1.00 95.62 192 LEU A N 1
ATOM 1519 C CA . LEU A 1 192 ? 9.549 0.379 -1.217 1.00 95.62 192 LEU A CA 1
ATOM 1520 C C . LEU A 1 192 ? 10.740 -0.298 -0.524 1.00 95.62 192 LEU A C 1
ATOM 1522 O O . LEU A 1 192 ? 11.824 -0.346 -1.104 1.00 95.62 192 LEU A O 1
ATOM 1526 N N . ILE A 1 193 ? 10.515 -0.855 0.669 1.00 93.62 193 ILE A N 1
ATOM 1527 C CA . ILE A 1 193 ? 11.539 -1.518 1.489 1.00 93.62 193 ILE A CA 1
ATOM 1528 C C . ILE A 1 193 ? 11.865 -2.923 0.984 1.00 93.62 193 ILE A C 1
ATOM 1530 O O . ILE A 1 193 ? 13.031 -3.308 0.969 1.00 93.62 193 ILE A O 1
ATOM 1534 N N . GLU A 1 194 ? 10.865 -3.699 0.563 1.00 91.31 194 GLU A N 1
ATOM 1535 C CA . GLU A 1 194 ? 11.097 -5.067 0.078 1.00 91.31 194 GLU A CA 1
ATOM 1536 C C . GLU A 1 194 ? 11.916 -5.090 -1.222 1.00 91.31 194 GLU A C 1
ATOM 1538 O O . GLU A 1 194 ? 12.813 -5.915 -1.365 1.00 91.31 194 GLU A O 1
ATOM 1543 N N . GLY A 1 195 ? 11.665 -4.153 -2.143 1.00 87.88 195 GLY A N 1
ATOM 1544 C CA . GLY A 1 195 ? 12.389 -4.082 -3.418 1.00 87.88 195 GLY A CA 1
ATOM 1545 C C . GLY A 1 195 ? 13.699 -3.287 -3.393 1.00 87.88 195 GLY A C 1
ATOM 1546 O O . GLY A 1 195 ? 14.307 -3.117 -4.445 1.00 87.88 195 GLY A O 1
ATOM 1547 N N . GLU A 1 196 ? 14.135 -2.760 -2.242 1.00 88.19 196 GLU A N 1
ATOM 1548 C CA . GLU A 1 196 ? 15.320 -1.886 -2.155 1.00 88.19 196 GLU A CA 1
ATOM 1549 C C . GLU A 1 196 ? 16.598 -2.577 -2.654 1.00 88.19 196 GLU A C 1
ATOM 1551 O O . GLU A 1 196 ? 17.353 -2.001 -3.439 1.00 88.19 196 GLU A O 1
ATOM 1556 N N . SER A 1 197 ? 16.822 -3.827 -2.245 1.00 87.19 197 SER A N 1
ATOM 1557 C CA . SER A 1 197 ? 18.053 -4.560 -2.552 1.00 87.19 197 SER A CA 1
ATOM 1558 C C . SER A 1 197 ? 18.073 -5.190 -3.943 1.00 87.19 197 SER A C 1
ATOM 1560 O O . SER A 1 197 ? 19.147 -5.309 -4.531 1.00 87.19 197 SER A O 1
ATOM 1562 N N . SER A 1 198 ? 16.919 -5.617 -4.460 1.00 89.31 198 SER A N 1
ATOM 1563 C CA . SER A 1 198 ? 16.829 -6.334 -5.735 1.00 89.31 198 SER A CA 1
ATOM 1564 C C . SER A 1 198 ? 16.478 -5.441 -6.920 1.00 89.31 198 SER A C 1
ATOM 1566 O O . SER A 1 198 ? 16.815 -5.794 -8.044 1.00 89.31 198 SER A O 1
ATOM 1568 N N . GLN A 1 199 ? 15.867 -4.273 -6.677 1.00 90.06 199 GLN A N 1
ATOM 1569 C CA . GLN A 1 199 ? 15.332 -3.384 -7.718 1.00 90.06 199 GLN A CA 1
ATOM 1570 C C . GLN A 1 199 ? 14.229 -4.033 -8.573 1.00 90.06 199 GLN A C 1
ATOM 1572 O O . GLN A 1 199 ? 13.911 -3.553 -9.661 1.00 90.06 199 GLN A O 1
ATOM 1577 N N . ASP A 1 200 ? 13.611 -5.093 -8.054 1.00 87.56 200 ASP A N 1
ATOM 1578 C CA . ASP A 1 200 ? 12.543 -5.813 -8.732 1.00 87.56 200 ASP A CA 1
ATOM 1579 C C . ASP A 1 200 ? 11.147 -5.308 -8.325 1.00 87.56 200 ASP A C 1
ATOM 1581 O O . ASP A 1 200 ? 10.956 -4.610 -7.318 1.00 87.56 200 ASP A O 1
ATOM 1585 N N . ILE A 1 201 ? 10.139 -5.710 -9.101 1.00 89.31 201 ILE A N 1
ATOM 1586 C CA . ILE A 1 201 ? 8.731 -5.503 -8.766 1.00 89.31 201 ILE A CA 1
ATOM 1587 C C . ILE A 1 201 ? 8.234 -6.599 -7.814 1.00 89.31 201 ILE A C 1
ATOM 1589 O O . ILE A 1 201 ? 8.521 -7.789 -7.968 1.00 89.31 201 ILE A O 1
ATOM 1593 N N . TYR A 1 202 ? 7.433 -6.190 -6.836 1.00 91.62 202 TYR A N 1
ATOM 1594 C CA . TYR A 1 202 ? 6.806 -7.067 -5.859 1.00 91.62 202 TYR A CA 1
ATOM 1595 C C . TYR A 1 202 ? 5.313 -6.772 -5.794 1.00 91.62 202 TYR A C 1
ATOM 1597 O O . TYR A 1 202 ? 4.892 -5.619 -5.791 1.00 91.62 202 TYR A O 1
ATOM 1605 N N . LEU A 1 203 ? 4.494 -7.812 -5.693 1.00 90.88 203 LEU A N 1
ATOM 1606 C CA . LEU A 1 203 ? 3.055 -7.665 -5.491 1.00 90.88 203 LEU A CA 1
ATOM 1607 C C . LEU A 1 203 ? 2.637 -8.262 -4.146 1.00 90.88 203 LEU A C 1
ATOM 1609 O O . LEU A 1 203 ? 3.212 -9.266 -3.719 1.00 90.88 203 LEU A O 1
ATOM 1613 N N . PRO A 1 204 ? 1.649 -7.665 -3.459 1.00 92.75 204 PRO A N 1
ATOM 1614 C CA . PRO A 1 204 ? 1.094 -8.230 -2.238 1.00 92.75 204 PRO A CA 1
ATOM 1615 C C . PRO A 1 204 ? 0.334 -9.530 -2.550 1.00 92.75 204 PRO A C 1
ATOM 1617 O O . PRO A 1 204 ? -0.513 -9.555 -3.439 1.00 92.75 204 PRO A O 1
ATOM 1620 N N . VAL A 1 205 ? 0.614 -10.602 -1.804 1.00 92.44 205 VAL A N 1
ATOM 1621 C CA . VAL A 1 205 ? -0.035 -11.919 -1.987 1.00 92.44 205 VAL A CA 1
ATOM 1622 C C . VAL A 1 205 ? -0.859 -12.361 -0.788 1.00 92.44 205 VAL A C 1
ATOM 1624 O O . VAL A 1 205 ? -1.842 -13.079 -0.940 1.00 92.44 205 VAL A O 1
ATOM 1627 N N . GLU A 1 206 ? -0.479 -11.939 0.415 1.00 94.00 206 GLU A N 1
ATOM 1628 C CA . GLU A 1 206 ? -1.169 -12.315 1.644 1.00 94.00 206 GLU A CA 1
ATOM 1629 C C . GLU A 1 206 ? -1.045 -11.185 2.656 1.00 94.00 206 GLU A C 1
ATOM 1631 O O . GLU A 1 206 ? 0.003 -10.550 2.770 1.00 94.00 206 GLU A O 1
ATOM 1636 N N . ILE A 1 207 ? -2.109 -10.953 3.417 1.00 95.62 207 ILE A N 1
ATOM 1637 C CA . ILE A 1 207 ? -2.084 -10.062 4.570 1.00 95.62 207 ILE A CA 1
ATOM 1638 C C . ILE A 1 207 ? -2.616 -10.850 5.755 1.00 95.62 207 ILE A C 1
ATOM 1640 O O . ILE A 1 207 ? -3.763 -11.296 5.738 1.00 95.62 207 ILE A O 1
ATOM 1644 N N . GLN A 1 208 ? -1.794 -11.008 6.790 1.00 94.75 208 GLN A N 1
ATOM 1645 C CA . GLN A 1 208 ? -2.193 -11.753 7.981 1.00 94.75 208 GLN A CA 1
ATOM 1646 C C . GLN A 1 208 ? -3.346 -11.062 8.722 1.00 94.75 208 GLN A C 1
ATOM 1648 O O . GLN A 1 208 ? -4.278 -11.727 9.174 1.00 94.75 208 GLN A O 1
ATOM 1653 N N . GLN A 1 209 ? -3.279 -9.737 8.882 1.00 93.50 209 GLN A N 1
ATOM 1654 C CA . GLN A 1 209 ? -4.316 -8.977 9.578 1.00 93.50 209 GLN A CA 1
ATOM 1655 C C . GLN A 1 209 ? -4.335 -7.511 9.138 1.00 93.50 209 GLN A C 1
ATOM 1657 O O . GLN A 1 209 ? -3.287 -6.882 9.011 1.00 93.50 209 GLN A O 1
ATOM 1662 N N . VAL A 1 210 ? -5.539 -6.951 8.993 1.00 94.44 210 VAL A N 1
ATOM 1663 C CA . VAL A 1 210 ? -5.771 -5.507 8.866 1.00 94.44 210 VAL A CA 1
ATOM 1664 C C . VAL A 1 210 ? -6.765 -5.081 9.938 1.00 94.44 210 VAL A C 1
ATOM 1666 O O . VAL A 1 210 ? -7.870 -5.615 10.012 1.00 94.44 210 VAL A O 1
ATOM 1669 N N . VAL A 1 211 ? -6.379 -4.114 10.763 1.00 92.88 211 VAL A N 1
ATOM 1670 C CA . VAL A 1 211 ? -7.234 -3.497 11.779 1.00 92.88 211 VAL A CA 1
ATOM 1671 C C . VAL A 1 211 ? -7.544 -2.077 11.334 1.00 92.88 211 VAL A C 1
ATOM 1673 O O . VAL A 1 211 ? -6.638 -1.266 11.139 1.00 92.88 211 VAL A O 1
ATOM 1676 N N . ILE A 1 212 ? -8.831 -1.769 11.187 1.00 92.44 212 ILE A N 1
ATOM 1677 C CA . ILE A 1 212 ? -9.309 -0.436 10.813 1.00 92.44 212 ILE A CA 1
ATOM 1678 C C . ILE A 1 212 ? -10.171 0.100 11.950 1.00 92.44 212 ILE A C 1
ATOM 1680 O O . ILE A 1 212 ? -11.195 -0.480 12.307 1.00 92.44 212 ILE A O 1
ATOM 1684 N N . HIS A 1 213 ? -9.773 1.243 12.498 1.00 90.06 213 HIS A N 1
ATOM 1685 C CA . HIS A 1 213 ? -10.503 1.969 13.522 1.00 90.06 213 HIS A CA 1
ATOM 1686 C C . HIS A 1 213 ? -10.854 3.377 13.012 1.00 90.06 213 HIS A C 1
ATOM 1688 O O . HIS A 1 213 ? -10.119 4.332 13.276 1.00 90.06 213 HIS A O 1
ATOM 1694 N N . PRO A 1 214 ? -12.012 3.552 12.344 1.00 88.94 214 PRO A N 1
ATOM 1695 C CA . PRO A 1 214 ? -12.380 4.821 11.712 1.00 88.94 214 PRO A CA 1
ATOM 1696 C C . PRO A 1 214 ? -12.395 6.008 12.680 1.00 88.94 214 PRO A C 1
ATOM 1698 O O . PRO A 1 214 ? -11.912 7.079 12.350 1.00 88.94 214 PRO A O 1
ATOM 1701 N N . SER A 1 215 ? -12.861 5.815 13.919 1.00 86.00 215 SER A N 1
ATOM 1702 C CA . SER A 1 215 ? -12.898 6.892 14.924 1.00 86.00 215 SER A CA 1
ATOM 1703 C C . SER A 1 215 ? -11.522 7.390 15.388 1.00 86.00 215 SER A C 1
ATOM 1705 O O . SER A 1 215 ? -11.452 8.447 16.006 1.00 86.00 215 SER A O 1
ATOM 1707 N N . LEU A 1 216 ? -10.447 6.631 15.151 1.00 85.31 216 LEU A N 1
ATOM 1708 C CA . LEU A 1 216 ? -9.069 7.062 15.424 1.00 85.31 216 LEU A CA 1
ATOM 1709 C C . LEU A 1 216 ? -8.397 7.676 14.188 1.00 85.31 216 LEU A C 1
ATOM 1711 O O . LEU A 1 216 ? -7.292 8.202 14.283 1.00 85.31 216 LEU A O 1
ATOM 1715 N N . HIS A 1 217 ? -9.068 7.627 13.039 1.00 88.69 217 HIS A N 1
ATOM 1716 C CA . HIS A 1 217 ? -8.642 8.244 11.795 1.00 88.69 217 HIS A CA 1
ATOM 1717 C C . HIS A 1 217 ? -9.262 9.651 11.704 1.00 88.69 217 HIS A C 1
ATOM 1719 O O . HIS A 1 217 ? -10.310 9.851 11.095 1.00 88.69 217 HIS A O 1
ATOM 1725 N N . ALA A 1 218 ? -8.658 10.617 12.403 1.00 78.38 218 ALA A N 1
ATOM 1726 C CA . ALA A 1 218 ? -9.142 11.995 12.473 1.00 78.38 218 ALA A CA 1
ATOM 1727 C C . ALA A 1 218 ? -8.944 12.767 11.152 1.00 78.38 218 ALA A C 1
ATOM 1729 O O . ALA A 1 218 ? -7.832 12.904 10.652 1.00 78.38 218 ALA A O 1
ATOM 1730 N N . GLU A 1 219 ? -10.013 13.342 10.605 1.00 75.75 219 GLU A N 1
ATOM 1731 C CA . GLU A 1 219 ? -9.934 14.140 9.377 1.00 75.75 219 GLU A CA 1
ATOM 1732 C C . GLU A 1 219 ? -9.787 15.648 9.641 1.00 75.75 219 GLU A C 1
ATOM 1734 O O . GLU A 1 219 ? -10.348 16.144 10.624 1.00 75.75 219 GLU A O 1
ATOM 1739 N N . PRO A 1 220 ? -9.174 16.418 8.716 1.00 61.69 220 PRO A N 1
ATOM 1740 C CA . PRO A 1 220 ? -8.221 16.033 7.670 1.00 61.69 220 PRO A CA 1
ATOM 1741 C C . PRO A 1 220 ? -6.774 16.316 8.118 1.00 61.69 220 PRO A C 1
ATOM 1743 O O . PRO A 1 220 ? -6.415 17.464 8.381 1.00 61.69 220 PRO A O 1
ATOM 1746 N N . GLN A 1 221 ? -5.924 15.288 8.176 1.00 82.38 221 GLN A N 1
ATOM 1747 C CA . GLN A 1 221 ? -4.500 15.452 8.482 1.00 82.38 221 GLN A CA 1
ATOM 1748 C C . GLN A 1 221 ? -3.645 14.477 7.665 1.00 82.38 221 GLN A C 1
ATOM 1750 O O . GLN A 1 221 ?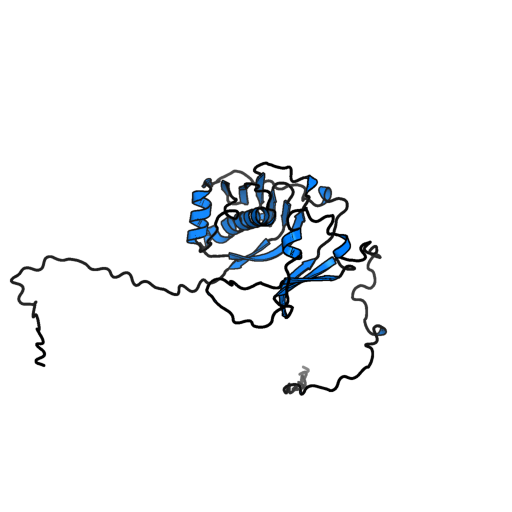 -4.076 13.368 7.355 1.00 82.38 221 GLN A O 1
ATOM 1755 N N . ASP A 1 222 ? -2.424 14.891 7.330 1.00 91.75 222 ASP A N 1
ATOM 1756 C CA . ASP A 1 222 ? -1.389 13.980 6.852 1.00 91.75 222 ASP A CA 1
ATOM 1757 C C . ASP A 1 222 ? -0.940 13.070 8.003 1.00 91.75 222 ASP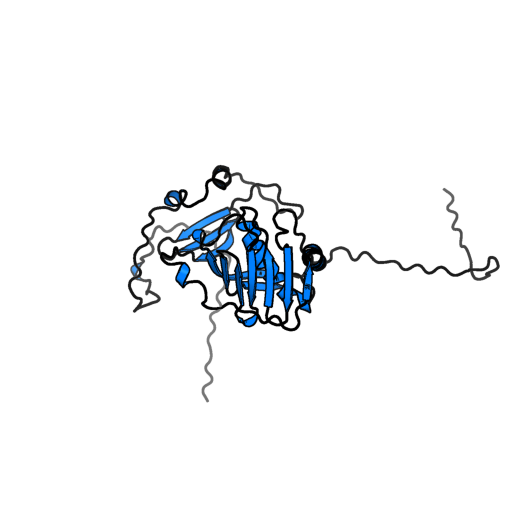 A C 1
ATOM 1759 O O . ASP A 1 222 ? -0.672 13.527 9.119 1.00 91.75 222 ASP A O 1
ATOM 1763 N N . TYR A 1 223 ? -0.851 11.770 7.745 1.00 93.88 223 TYR A N 1
ATOM 1764 C CA . TYR A 1 223 ? -0.555 10.792 8.781 1.00 93.88 223 TYR A CA 1
ATOM 1765 C C . TYR A 1 223 ? 0.907 10.399 8.764 1.00 93.88 223 TYR A C 1
ATOM 1767 O O . TYR A 1 223 ? 1.430 9.938 7.749 1.00 93.88 223 TYR A O 1
ATOM 1775 N N . LYS A 1 224 ? 1.542 10.486 9.935 1.00 94.06 224 LYS A N 1
ATOM 1776 C CA . LYS A 1 224 ? 2.791 9.774 10.179 1.00 94.06 224 LYS A CA 1
ATOM 1777 C C . LYS A 1 224 ? 2.502 8.274 10.196 1.00 94.06 224 LYS A C 1
ATOM 1779 O O . LYS A 1 224 ? 1.660 7.800 10.961 1.00 94.06 224 LYS A O 1
ATOM 1784 N N . VAL A 1 225 ? 3.226 7.555 9.359 1.00 94.94 225 VAL A N 1
ATOM 1785 C CA . VAL A 1 225 ? 3.175 6.112 9.187 1.00 94.94 225 VAL A CA 1
ATOM 1786 C C . VAL A 1 225 ? 4.496 5.523 9.635 1.00 94.94 225 VAL A C 1
ATOM 1788 O O . VAL A 1 225 ? 5.558 6.073 9.353 1.00 94.94 225 VAL A O 1
ATOM 1791 N N . VAL A 1 226 ? 4.427 4.408 10.350 1.00 94.69 226 VAL A N 1
ATOM 1792 C CA . VAL A 1 226 ? 5.599 3.678 10.822 1.00 94.69 226 VAL A CA 1
ATOM 1793 C C . VAL A 1 226 ? 5.476 2.235 10.364 1.00 94.69 226 VAL A C 1
ATOM 1795 O O . VAL A 1 226 ? 4.516 1.555 10.724 1.00 94.69 226 VAL A O 1
ATOM 1798 N N . TYR A 1 227 ? 6.451 1.783 9.584 1.00 95.12 227 TYR A N 1
ATOM 1799 C CA . TYR A 1 227 ? 6.647 0.392 9.203 1.00 95.12 227 TYR A CA 1
ATOM 1800 C C . TYR A 1 227 ? 7.861 -0.168 9.941 1.00 95.12 227 TYR A C 1
ATOM 1802 O O . TYR A 1 227 ? 8.949 0.395 9.851 1.00 95.12 227 TYR A O 1
ATOM 1810 N N . GLN A 1 228 ? 7.684 -1.273 10.660 1.00 93.31 228 GLN A N 1
ATOM 1811 C CA . GLN A 1 228 ? 8.750 -1.979 11.362 1.00 93.31 228 GLN A CA 1
ATOM 1812 C C . GLN A 1 228 ? 8.986 -3.341 10.703 1.00 93.31 228 GLN A C 1
ATOM 1814 O O . GLN A 1 228 ? 8.167 -4.252 10.827 1.00 93.31 228 GLN A O 1
ATOM 1819 N N . LYS A 1 229 ? 10.139 -3.493 10.044 1.00 90.38 229 LYS A N 1
ATOM 1820 C CA . LYS A 1 229 ? 10.464 -4.662 9.212 1.00 90.38 229 LYS A CA 1
ATOM 1821 C C . LYS A 1 229 ? 10.503 -5.966 10.010 1.00 90.38 229 LYS A C 1
ATOM 1823 O O . LYS A 1 229 ? 9.969 -6.975 9.573 1.00 90.38 229 LYS A O 1
ATOM 1828 N N . VAL A 1 230 ? 11.078 -5.937 11.216 1.00 90.00 230 VAL A N 1
ATOM 1829 C CA . VAL A 1 230 ? 11.241 -7.130 12.072 1.00 90.00 230 VAL A CA 1
ATOM 1830 C C . VAL A 1 230 ? 9.903 -7.731 12.505 1.00 90.00 230 VAL A C 1
ATOM 1832 O O . VAL A 1 230 ? 9.764 -8.948 12.575 1.00 90.00 230 VAL A O 1
ATOM 1835 N N . THR A 1 231 ? 8.919 -6.888 12.823 1.00 90.62 231 THR A N 1
ATOM 1836 C CA . THR A 1 231 ? 7.594 -7.342 13.270 1.00 90.62 231 THR A CA 1
ATOM 1837 C C . THR A 1 231 ? 6.610 -7.495 12.114 1.00 90.62 231 THR A C 1
ATOM 1839 O O . THR A 1 231 ? 5.567 -8.120 12.292 1.00 90.62 231 THR A O 1
ATOM 1842 N N . GLY A 1 232 ? 6.918 -6.927 10.944 1.00 92.06 232 GLY A N 1
ATOM 1843 C CA . GLY A 1 232 ? 6.014 -6.878 9.798 1.00 92.06 232 GLY A CA 1
ATOM 1844 C C . GLY A 1 232 ? 4.780 -6.008 10.045 1.00 92.06 232 GLY A C 1
ATOM 1845 O O . GLY A 1 232 ? 3.749 -6.233 9.411 1.00 92.06 232 GLY A O 1
ATOM 1846 N N . ILE A 1 233 ? 4.850 -5.066 10.995 1.00 94.31 233 ILE A N 1
ATOM 1847 C CA . ILE A 1 233 ? 3.744 -4.164 11.333 1.00 94.31 233 ILE A CA 1
ATOM 1848 C C . ILE A 1 233 ? 3.934 -2.837 10.612 1.00 94.31 233 ILE A C 1
ATOM 1850 O O . ILE A 1 233 ? 4.975 -2.194 10.755 1.00 94.31 233 ILE A O 1
ATOM 1854 N N . ILE A 1 234 ? 2.891 -2.383 9.922 1.00 95.69 234 ILE A N 1
ATOM 1855 C CA . ILE A 1 234 ? 2.764 -1.011 9.438 1.00 95.69 234 ILE A CA 1
ATOM 1856 C C . ILE A 1 234 ? 1.529 -0.346 10.044 1.00 95.69 234 ILE A C 1
ATOM 1858 O O . ILE A 1 234 ? 0.439 -0.918 10.062 1.00 95.69 234 ILE A O 1
ATOM 1862 N N . ARG A 1 235 ? 1.695 0.877 10.552 1.00 93.88 235 ARG A N 1
ATOM 1863 C CA . ARG A 1 235 ? 0.629 1.624 11.226 1.00 93.88 235 ARG A CA 1
ATOM 1864 C C . ARG A 1 235 ? 0.619 3.087 10.817 1.00 93.88 235 ARG A C 1
ATOM 1866 O O . ARG A 1 235 ? 1.664 3.732 10.822 1.00 93.88 235 ARG A O 1
ATOM 1873 N N . GLY A 1 236 ? -0.574 3.623 10.570 1.00 92.19 236 GLY A N 1
ATOM 1874 C CA . GLY A 1 236 ? -0.804 5.034 10.273 1.00 92.19 236 GLY A CA 1
ATOM 1875 C C . GLY A 1 236 ? -2.254 5.444 10.516 1.00 92.19 236 GLY A C 1
ATOM 1876 O O . GLY A 1 236 ? -3.181 4.791 10.036 1.00 92.19 236 GLY A O 1
ATOM 1877 N N . GLY A 1 237 ? -2.465 6.534 11.259 1.00 91.12 237 GLY A N 1
ATOM 1878 C CA . GLY A 1 237 ? -3.810 6.996 11.620 1.00 91.12 237 GLY A CA 1
ATOM 1879 C C . GLY A 1 237 ? -4.625 5.905 12.321 1.00 91.12 237 GLY A C 1
ATOM 1880 O O . GLY A 1 237 ? -4.162 5.294 13.280 1.00 91.12 237 GLY A O 1
ATOM 1881 N N . GLY A 1 238 ? -5.835 5.646 11.824 1.00 91.69 238 GLY A N 1
ATOM 1882 C CA . GLY A 1 238 ? -6.689 4.547 12.285 1.00 91.69 238 GLY A CA 1
ATOM 1883 C C . GLY A 1 238 ? -6.471 3.189 11.603 1.00 91.69 238 GLY A C 1
ATOM 1884 O O . GLY A 1 238 ? -7.373 2.363 11.689 1.00 91.69 238 GLY A O 1
ATOM 1885 N N . VAL A 1 239 ? -5.355 2.946 10.905 1.00 94.06 239 VAL A N 1
ATOM 1886 C CA . VAL A 1 239 ? -5.082 1.667 10.218 1.00 94.06 239 VAL A CA 1
ATOM 1887 C C . VAL A 1 239 ? -3.809 1.016 10.750 1.00 94.06 239 VAL A C 1
ATOM 1889 O O . VAL A 1 239 ? -2.774 1.668 10.892 1.00 94.06 239 VAL A O 1
ATOM 1892 N N . GLU A 1 240 ? -3.882 -0.289 10.988 1.00 94.50 240 GLU A N 1
ATOM 1893 C CA . GLU A 1 240 ? -2.737 -1.167 11.212 1.00 94.50 240 GLU A CA 1
ATOM 1894 C C . GLU A 1 240 ? -2.831 -2.383 10.295 1.00 94.50 240 GLU A C 1
ATOM 1896 O O . GLU A 1 240 ? -3.891 -2.992 10.170 1.00 94.50 240 GLU A O 1
ATOM 1901 N N . MET A 1 241 ? -1.711 -2.759 9.693 1.00 95.44 241 MET A N 1
ATOM 1902 C CA . MET A 1 241 ? -1.565 -3.987 8.930 1.00 95.44 241 MET A CA 1
ATOM 1903 C C . MET A 1 241 ? -0.380 -4.782 9.477 1.00 95.44 241 MET A C 1
ATOM 1905 O O . MET A 1 241 ? 0.662 -4.218 9.808 1.00 95.44 241 MET A O 1
ATOM 1909 N N . LEU A 1 242 ? -0.565 -6.093 9.587 1.00 94.56 242 LEU A N 1
ATOM 1910 C CA . LEU A 1 242 ? 0.429 -7.045 10.064 1.00 94.56 242 LEU A CA 1
ATOM 1911 C C . LEU A 1 242 ? 0.638 -8.126 9.007 1.00 94.56 242 LEU A C 1
ATOM 1913 O O . LEU A 1 242 ? -0.330 -8.641 8.442 1.00 94.56 242 LEU A O 1
ATOM 1917 N N . GLY A 1 243 ? 1.899 -8.511 8.816 1.00 90.31 243 GLY A N 1
ATOM 1918 C CA . GLY A 1 243 ? 2.262 -9.713 8.073 1.00 90.31 243 GLY A CA 1
ATOM 1919 C C . GLY A 1 243 ? 1.882 -9.632 6.599 1.00 90.31 243 GLY A C 1
ATOM 1920 O O . GLY A 1 243 ? 1.318 -10.584 6.064 1.00 90.31 243 GLY A O 1
ATOM 1921 N N . LEU A 1 244 ? 2.150 -8.487 5.963 1.00 95.19 244 LEU A N 1
ATOM 1922 C CA . LEU A 1 244 ? 2.061 -8.360 4.513 1.00 95.19 244 LEU A CA 1
ATOM 1923 C C . LEU A 1 244 ? 3.163 -9.215 3.877 1.00 95.19 244 LEU A C 1
ATOM 1925 O O . LEU A 1 244 ? 4.347 -8.956 4.085 1.00 95.19 244 LEU A O 1
ATOM 1929 N N . LYS A 1 245 ? 2.772 -10.225 3.104 1.00 92.88 245 LYS A N 1
ATOM 1930 C CA . LYS A 1 245 ? 3.685 -11.016 2.280 1.00 92.88 245 LYS A CA 1
ATOM 1931 C C . LYS A 1 245 ? 3.624 -10.527 0.849 1.00 92.88 245 LYS A C 1
ATOM 1933 O O . LYS A 1 245 ? 2.542 -10.270 0.316 1.00 92.88 245 LYS A O 1
ATOM 1938 N N . THR A 1 246 ? 4.786 -10.465 0.226 1.00 92.38 246 THR A N 1
ATOM 1939 C CA . THR A 1 246 ? 4.949 -10.039 -1.156 1.00 92.38 246 THR A CA 1
ATOM 1940 C C . THR A 1 246 ? 5.592 -11.153 -1.973 1.00 92.38 246 THR A C 1
ATOM 1942 O O . THR A 1 246 ? 6.322 -11.994 -1.445 1.00 92.38 246 THR A O 1
ATOM 1945 N N . SER A 1 247 ? 5.306 -11.179 -3.269 1.00 89.44 247 SER A N 1
ATOM 1946 C CA . SER A 1 247 ? 5.972 -12.061 -4.224 1.00 89.44 247 SER A CA 1
ATOM 1947 C C . SER A 1 247 ? 6.598 -11.247 -5.339 1.00 89.44 247 SER A C 1
ATOM 1949 O O . SER A 1 247 ? 5.977 -10.311 -5.845 1.00 89.44 247 SER A O 1
ATOM 1951 N N . HIS A 1 248 ? 7.795 -11.651 -5.746 1.00 86.56 248 HIS A N 1
ATOM 1952 C CA . HIS A 1 248 ? 8.432 -11.147 -6.953 1.00 86.56 248 HIS A CA 1
ATOM 1953 C C . HIS A 1 248 ? 7.587 -11.467 -8.194 1.00 86.56 248 HIS A C 1
ATOM 1955 O O . HIS A 1 248 ? 6.992 -12.548 -8.269 1.00 86.56 248 HIS A O 1
ATOM 1961 N N . VAL A 1 249 ? 7.564 -10.552 -9.163 1.00 82.75 249 VAL A N 1
ATOM 1962 C CA . VAL A 1 249 ? 6.948 -10.779 -10.474 1.00 82.75 249 VAL A CA 1
ATOM 1963 C C . VAL A 1 249 ? 7.961 -10.503 -11.576 1.00 82.75 249 VAL A C 1
ATOM 1965 O O . VAL A 1 249 ? 8.513 -9.414 -11.670 1.00 82.75 249 VAL A O 1
ATOM 1968 N N . ASP A 1 250 ? 8.159 -11.471 -12.465 1.00 73.88 250 ASP A N 1
ATOM 1969 C CA . ASP A 1 250 ? 8.974 -11.271 -13.658 1.00 73.88 250 ASP A CA 1
ATOM 1970 C C . ASP A 1 250 ? 8.216 -10.404 -14.674 1.00 73.88 250 ASP A C 1
ATOM 1972 O O . ASP A 1 250 ? 7.242 -10.842 -15.292 1.00 73.88 250 ASP A O 1
ATOM 1976 N N . ILE A 1 251 ? 8.670 -9.166 -14.885 1.00 66.25 251 ILE A N 1
ATOM 1977 C CA . ILE A 1 251 ? 8.171 -8.345 -15.993 1.00 66.25 251 ILE A CA 1
ATOM 1978 C C . ILE A 1 251 ? 8.884 -8.791 -17.267 1.00 66.25 251 ILE A C 1
ATOM 1980 O O . ILE A 1 251 ? 10.087 -8.575 -17.440 1.00 66.25 251 ILE A O 1
ATOM 1984 N N . PHE A 1 252 ? 8.134 -9.376 -18.201 1.00 57.06 252 PHE A N 1
ATOM 1985 C CA . PHE A 1 252 ? 8.647 -9.669 -19.534 1.00 57.06 252 PHE A CA 1
ATOM 1986 C C . PHE A 1 252 ? 9.016 -8.357 -20.241 1.00 57.06 252 PHE A C 1
ATOM 1988 O O . PHE A 1 252 ? 8.149 -7.598 -20.678 1.00 57.06 252 PHE A O 1
ATOM 1995 N N . LYS A 1 253 ? 10.319 -8.082 -20.371 1.00 56.44 253 LYS A N 1
ATOM 1996 C CA . LYS A 1 253 ? 10.839 -6.953 -21.155 1.00 56.44 253 LYS A CA 1
ATOM 1997 C C . LYS A 1 253 ? 10.596 -7.226 -22.636 1.00 56.44 253 LYS A C 1
ATOM 1999 O O . LYS A 1 253 ? 11.461 -7.735 -23.337 1.00 56.44 253 LYS A O 1
ATOM 2004 N N . ASN A 1 254 ? 9.405 -6.886 -23.118 1.00 50.81 254 ASN A N 1
ATOM 2005 C CA . ASN A 1 254 ? 8.978 -7.216 -24.478 1.00 50.81 254 ASN A CA 1
ATOM 2006 C C . ASN A 1 254 ? 9.615 -6.337 -25.573 1.00 50.81 254 ASN A C 1
ATOM 2008 O O . ASN A 1 254 ? 9.218 -6.408 -26.728 1.00 50.81 254 ASN A O 1
ATOM 2012 N N . ASN A 1 255 ? 10.602 -5.505 -25.234 1.00 53.84 255 ASN A N 1
ATOM 2013 C CA . ASN A 1 255 ? 11.355 -4.703 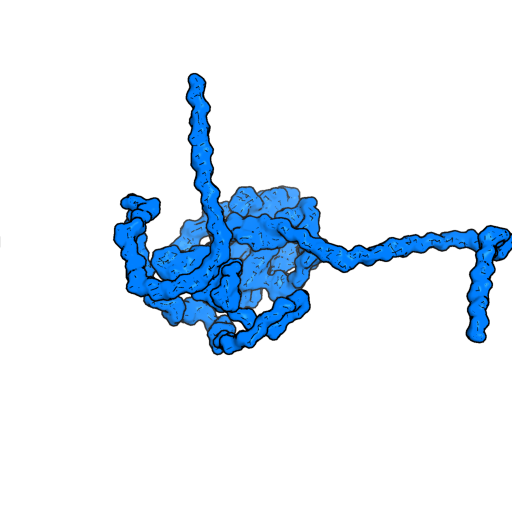-26.191 1.00 53.84 255 ASN A CA 1
ATOM 2014 C C . ASN A 1 255 ? 12.786 -4.496 -25.690 1.00 53.84 255 ASN A C 1
ATOM 2016 O O . ASN A 1 255 ? 13.099 -3.505 -25.028 1.00 53.84 255 ASN A O 1
ATOM 2020 N N . GLU A 1 256 ? 13.688 -5.406 -26.056 1.00 55.28 256 GLU A N 1
ATOM 2021 C CA . GLU A 1 256 ? 15.107 -5.066 -26.132 1.00 55.28 256 GLU A CA 1
ATOM 2022 C C . GLU A 1 256 ? 15.288 -4.083 -27.293 1.00 55.28 256 GLU A C 1
ATOM 2024 O O . GLU A 1 256 ? 15.571 -4.459 -28.433 1.00 55.28 256 GLU A O 1
ATOM 2029 N N . ALA A 1 257 ? 15.088 -2.791 -27.026 1.00 58.81 257 ALA A N 1
ATOM 2030 C CA . ALA A 1 257 ? 15.554 -1.760 -27.934 1.00 58.81 257 ALA A CA 1
ATOM 2031 C C . ALA A 1 257 ? 17.080 -1.908 -28.040 1.00 58.81 257 ALA A C 1
ATOM 2033 O O . ALA A 1 257 ? 17.827 -1.505 -27.150 1.00 58.81 257 ALA A O 1
ATOM 2034 N N . CYS A 1 258 ? 17.545 -2.550 -29.112 1.00 64.56 258 CYS A N 1
ATOM 2035 C CA . CYS A 1 258 ? 18.964 -2.721 -29.379 1.00 64.56 258 CYS A CA 1
ATOM 2036 C C . CYS A 1 258 ? 19.597 -1.335 -29.549 1.00 64.56 258 CYS A C 1
ATOM 2038 O O . CYS A 1 258 ? 19.402 -0.665 -30.568 1.00 64.56 258 CYS A O 1
ATOM 2040 N N . VAL A 1 259 ? 20.349 -0.894 -28.540 1.00 71.75 259 VAL A N 1
ATOM 2041 C CA . VAL A 1 259 ? 21.136 0.336 -28.623 1.00 71.75 259 VAL A CA 1
ATOM 2042 C C . VAL A 1 259 ? 22.263 0.094 -29.623 1.00 71.75 259 VAL A C 1
ATOM 2044 O O . VAL A 1 259 ? 23.207 -0.650 -29.358 1.00 71.75 259 VAL A O 1
ATOM 2047 N N . LYS A 1 260 ? 22.165 0.714 -30.802 1.00 74.19 260 LYS A N 1
ATOM 2048 C CA . LYS A 1 260 ? 23.232 0.680 -31.805 1.00 74.19 260 LYS A CA 1
ATOM 2049 C C . LYS A 1 260 ? 24.256 1.757 -31.479 1.00 74.19 260 LYS A C 1
ATOM 2051 O O . LYS A 1 260 ? 23.955 2.945 -31.544 1.00 74.19 260 LYS A O 1
ATOM 2056 N N . LEU A 1 261 ? 25.471 1.334 -31.146 1.00 80.56 261 LEU A N 1
ATOM 2057 C CA . LEU A 1 261 ? 26.606 2.237 -31.011 1.00 80.56 261 LEU A CA 1
ATOM 2058 C C . LEU A 1 261 ? 27.296 2.387 -32.371 1.00 80.56 261 LEU A C 1
ATOM 2060 O O . LEU A 1 261 ? 27.880 1.434 -32.886 1.00 80.56 261 LEU A O 1
ATOM 2064 N N . GLU A 1 262 ? 27.264 3.589 -32.937 1.00 81.25 262 GLU A N 1
ATOM 2065 C CA . GLU A 1 262 ? 28.038 3.933 -34.129 1.00 81.25 262 GLU A CA 1
ATOM 2066 C C . GLU A 1 262 ? 29.255 4.770 -33.722 1.00 81.25 262 GLU A C 1
ATOM 2068 O O . GLU A 1 262 ? 29.139 5.757 -32.998 1.00 81.25 262 GLU A O 1
ATOM 2073 N N . SER A 1 263 ? 30.448 4.368 -34.168 1.00 80.38 263 SER A N 1
ATOM 2074 C CA . SER A 1 263 ? 31.678 5.134 -33.939 1.00 80.38 263 SER A CA 1
ATOM 2075 C C . SER A 1 263 ? 32.118 5.805 -35.235 1.00 80.38 263 SER A C 1
ATOM 2077 O O . SER A 1 263 ? 32.293 5.142 -36.259 1.00 80.38 263 SER A O 1
ATOM 2079 N N . PHE A 1 264 ? 32.321 7.120 -35.188 1.00 80.25 264 PHE A N 1
ATOM 2080 C CA . PHE A 1 264 ? 32.836 7.885 -36.316 1.00 80.25 264 PHE A CA 1
ATOM 2081 C C . PHE A 1 264 ? 34.360 7.925 -36.251 1.00 80.25 264 PHE A C 1
ATOM 2083 O O . PHE A 1 264 ? 34.952 8.278 -35.232 1.00 80.25 264 PHE A O 1
ATOM 2090 N N . LYS A 1 265 ? 35.009 7.568 -37.358 1.00 80.62 265 LYS A N 1
ATOM 2091 C CA . LYS A 1 265 ? 36.455 7.715 -37.541 1.00 80.62 265 LYS A CA 1
ATOM 2092 C C . LYS A 1 265 ? 36.690 8.518 -38.804 1.00 80.62 265 LYS A C 1
ATOM 2094 O O . LYS A 1 265 ? 36.014 8.301 -39.806 1.00 80.62 265 LYS A O 1
ATOM 2099 N N . PHE A 1 266 ? 37.657 9.429 -38.762 1.00 83.69 266 PHE A N 1
ATOM 2100 C CA . PHE A 1 266 ? 38.093 10.116 -39.969 1.00 83.69 266 PHE A CA 1
ATOM 2101 C C . PHE A 1 266 ? 38.622 9.082 -40.967 1.00 83.69 266 PHE A C 1
ATOM 2103 O O . PHE A 1 266 ? 39.581 8.362 -40.680 1.00 83.69 266 PHE A O 1
ATOM 2110 N N . VAL A 1 267 ? 37.992 9.007 -42.137 1.00 79.19 267 VAL A N 1
ATOM 2111 C CA . VAL A 1 267 ? 38.478 8.207 -43.258 1.00 79.19 267 VAL A CA 1
ATOM 2112 C C . VAL A 1 267 ? 38.927 9.167 -44.346 1.00 79.19 267 VAL A C 1
ATOM 2114 O O . VAL A 1 267 ? 38.118 9.898 -44.910 1.00 79.19 267 VAL A O 1
ATOM 2117 N N . SER A 1 268 ? 40.231 9.177 -44.623 1.00 79.94 268 SER A N 1
ATOM 2118 C CA . SER A 1 268 ? 40.794 10.009 -45.686 1.00 79.94 268 SER A CA 1
ATOM 2119 C C . SER A 1 268 ? 40.189 9.635 -47.043 1.00 79.94 268 SER A C 1
ATOM 2121 O O . SER A 1 268 ? 40.056 8.451 -47.358 1.00 79.94 268 SER A O 1
ATOM 2123 N N . HIS A 1 269 ? 39.889 10.647 -47.861 1.00 74.31 269 HIS A N 1
ATOM 2124 C CA . HIS A 1 269 ? 39.388 10.510 -49.235 1.00 74.31 269 HIS A CA 1
ATOM 2125 C C . HIS A 1 269 ? 40.239 9.553 -50.091 1.00 74.31 269 HIS A C 1
ATOM 2127 O O . HIS A 1 269 ? 39.716 8.844 -50.943 1.00 74.31 269 HIS A O 1
ATOM 2133 N N . SER A 1 270 ? 41.546 9.481 -49.832 1.00 80.94 270 SER A N 1
ATOM 2134 C CA . SER A 1 270 ? 42.493 8.666 -50.597 1.00 80.94 270 SER A CA 1
ATOM 2135 C C . SER A 1 270 ? 42.547 7.192 -50.168 1.00 80.94 270 SER A C 1
ATOM 2137 O O . SER A 1 270 ? 43.479 6.496 -50.557 1.00 80.94 270 SER A O 1
ATOM 2139 N N . ASN A 1 271 ? 41.633 6.709 -49.315 1.00 71.81 271 ASN A N 1
ATOM 2140 C CA . ASN A 1 271 ? 41.711 5.360 -48.750 1.00 71.81 271 ASN A CA 1
ATOM 2141 C C . ASN A 1 271 ? 41.431 4.272 -49.815 1.00 71.81 271 ASN A C 1
ATOM 2143 O O . ASN A 1 271 ? 40.273 4.070 -50.187 1.00 71.81 271 ASN A O 1
ATOM 2147 N N . PRO A 1 272 ? 42.443 3.487 -50.243 1.00 68.25 272 PRO A N 1
ATOM 2148 C CA . PRO A 1 272 ? 42.290 2.494 -51.309 1.00 68.25 272 PRO A CA 1
ATOM 2149 C C . PRO A 1 272 ? 41.455 1.269 -50.892 1.00 68.25 272 PRO A C 1
ATOM 2151 O O . PRO A 1 272 ? 41.139 0.427 -51.729 1.00 68.25 272 PRO A O 1
ATOM 2154 N N . ARG A 1 273 ? 41.101 1.140 -49.602 1.00 63.69 273 ARG A N 1
ATOM 2155 C CA . ARG A 1 273 ? 40.260 0.051 -49.074 1.00 63.69 273 ARG A CA 1
ATOM 2156 C C . ARG A 1 273 ? 38.758 0.353 -49.134 1.00 63.69 273 ARG A C 1
ATOM 2158 O O . ARG A 1 273 ? 37.961 -0.552 -48.902 1.00 63.69 273 ARG A O 1
ATOM 2165 N N . LEU A 1 274 ? 38.357 1.585 -49.460 1.00 57.88 274 LEU A N 1
ATOM 2166 C CA . LEU A 1 274 ? 36.958 1.936 -49.716 1.00 57.88 274 LEU A CA 1
ATOM 2167 C C . LEU A 1 274 ? 36.568 1.525 -51.145 1.00 57.88 274 LEU A C 1
ATOM 2169 O O . LEU A 1 274 ? 36.509 2.347 -52.054 1.00 57.88 274 LEU A O 1
ATOM 2173 N N . GLN A 1 275 ? 36.299 0.238 -51.365 1.00 55.66 275 GLN A N 1
ATOM 2174 C CA . GLN A 1 275 ? 35.673 -0.213 -52.611 1.00 55.66 275 GLN A CA 1
ATOM 2175 C C . GLN A 1 275 ? 34.154 -0.027 -52.515 1.00 55.66 275 GLN A C 1
ATOM 2177 O O . GLN A 1 275 ? 33.437 -0.896 -52.021 1.00 55.66 275 GLN A O 1
ATOM 2182 N N . VAL A 1 276 ? 33.648 1.117 -52.979 1.00 53.47 276 VAL A N 1
ATOM 2183 C CA . VAL A 1 276 ? 32.201 1.355 -53.092 1.00 53.47 276 VAL A CA 1
ATOM 2184 C C . VAL A 1 276 ? 31.667 0.535 -54.269 1.00 53.47 276 VAL A C 1
ATOM 2186 O O . VAL A 1 276 ? 31.808 0.910 -55.431 1.00 53.47 276 VAL A O 1
ATOM 2189 N N . LYS A 1 277 ? 31.071 -0.625 -53.982 1.00 46.06 277 LYS A N 1
ATOM 2190 C CA . LYS A 1 277 ? 30.451 -1.487 -54.995 1.00 46.06 277 LYS A CA 1
ATOM 2191 C C . LYS A 1 277 ? 29.035 -0.980 -55.289 1.00 46.06 277 LYS A C 1
ATOM 2193 O O . LYS A 1 277 ? 28.073 -1.377 -54.638 1.00 46.06 277 LYS A O 1
ATOM 2198 N N . ILE A 1 278 ? 28.907 -0.076 -56.259 1.00 46.09 278 ILE A N 1
ATOM 2199 C CA . ILE A 1 278 ? 27.605 0.421 -56.725 1.00 46.09 278 ILE A CA 1
ATOM 2200 C C . ILE A 1 278 ? 26.961 -0.670 -57.587 1.00 46.09 278 ILE A C 1
ATOM 2202 O O . ILE A 1 278 ? 27.444 -0.983 -58.675 1.00 46.09 278 ILE A O 1
ATOM 2206 N N . ARG A 1 279 ? 25.872 -1.275 -57.104 1.00 37.38 279 ARG A N 1
ATOM 2207 C CA . ARG A 1 279 ? 25.057 -2.201 -57.899 1.00 37.38 279 ARG A CA 1
ATOM 2208 C C . ARG A 1 279 ? 23.961 -1.400 -58.595 1.00 37.38 279 ARG A C 1
ATOM 2210 O O . ARG A 1 279 ? 22.929 -1.117 -57.998 1.00 37.38 279 ARG A O 1
ATOM 2217 N N . LEU A 1 280 ? 24.196 -1.025 -59.849 1.00 36.38 280 LEU A N 1
ATOM 2218 C CA . LEU A 1 280 ? 23.168 -0.417 -60.691 1.00 36.38 280 LEU A CA 1
ATOM 2219 C C . LEU A 1 280 ? 22.198 -1.515 -61.148 1.00 36.38 280 LEU A C 1
ATOM 2221 O O . LEU A 1 280 ? 22.598 -2.465 -61.820 1.00 36.38 280 LEU A O 1
ATOM 2225 N N . LYS A 1 281 ? 20.931 -1.408 -60.740 1.00 35.91 281 LYS A N 1
ATOM 2226 C CA . LYS A 1 281 ? 19.822 -2.168 -61.325 1.00 35.91 281 LYS A CA 1
ATOM 2227 C C . LYS A 1 281 ? 19.269 -1.335 -62.477 1.00 35.91 281 LYS A C 1
ATOM 2229 O O . LYS A 1 281 ? 18.775 -0.238 -62.237 1.00 35.91 281 LYS A O 1
ATOM 2234 N N . PHE A 1 282 ? 19.357 -1.854 -63.695 1.00 35.53 282 PHE A N 1
ATOM 2235 C CA . PHE A 1 282 ? 18.574 -1.342 -64.815 1.00 35.53 282 PHE A CA 1
ATOM 2236 C C . PHE A 1 282 ? 17.212 -2.047 -64.798 1.00 35.53 282 PHE A C 1
ATOM 2238 O O . PHE A 1 282 ? 17.157 -3.249 -64.522 1.00 35.53 282 PHE A O 1
ATOM 2245 N N . SER A 1 283 ? 16.152 -1.256 -64.975 1.00 56.03 283 SER A N 1
ATOM 2246 C CA . SER A 1 283 ? 14.741 -1.664 -65.022 1.00 56.03 283 SER A CA 1
ATOM 2247 C C . SER A 1 283 ? 14.434 -2.545 -66.221 1.00 56.03 283 SER A C 1
ATOM 2249 O O . SER A 1 283 ? 14.914 -2.171 -67.316 1.00 56.03 283 SER A O 1
#

pLDDT: mean 73.74, std 21.35, range [35.5, 98.38]

Foldseek 3Di:
DDDDDDDDDDDDDDDDDDDDDDPDDDDPVPDDDPDPDDDDDDAQPDPDPVVCVVVPPPPCPVVVVPDDDDDDDDDDPPDPPDDWDWDKDADRRFQKIWIATVNPHTDDIDGDDDDPCLVVVDDPDQDDDLPPWDKDALVRLVVLVVLQPDDDDDLLSFWGMWTDDPFFIKTWGFDDVDPVSRVSVQVSRVQSNVCVPPSHGKDWDDFPDKRADVVQQDPDDTWIWIATNVQQWIDTRRIITGDTDIDTDDDPPPDPPPDDDDDDDDDDPPDPPPPPPDDDDDD

Secondary structure (DSSP, 8-state):
-------------PPPP----------GGG---S-TT---PPPP--S-GGG-TTTS-STTHHHHH-----------SS---S---EEEEEETTTTEEEEEETTTEEEEEEE----S-GGGTS-S------TT-EEEEHHHHHHHHHHTT----GGG--EEEEEEETTEEEEEE---S-HHHHHHHHHHHHHHHHTTTT---EEEEEEEEEEE-GGGSPSS-PEEEEEETTTTEEEETTEEEEEEEEEE--------------------TT-TT------PPP-

Radius of gyration: 29.24 Å; chains: 1; bounding box: 74×75×88 Å

InterPro domains:
  IPR042104 Polyketide synthase, dehydratase domain superfamily [G3DSA:3.10.129.110] (77-251)
  IPR049551 Polyketide synthase, dehydratase domain, C-terminal [PF14765] (133-216)